Protein AF-A0A3M5EFL2-F1 (afdb_monomer_lite)

InterPro domains:
  IPR008557 Alkaline phosphatase PhoX [PF05787] (97-184)
  IPR032710 NTF2-like domain superfamily [SSF54427] (6-102)
  IPR037401 SnoaL-like domain [PF13474] (8-91)

Foldseek 3Di:
DDPVQVVVVVLVVQLLVCLQVLVLVSNLVSDDQQDWDADDPPDGIDGGSVRVSVVSVVVSVVAPAGKAWDWAPWDWDDDPPDIDIDTDIDIAHADPVRHGDDLFADDPAWDAWDADPVGKIKTWHDDAPVCCVPDPNHATFIWIADPVVRDIGTDTGAAAPWTKYDWDADPQQQKIKIKTHDHQPVADPVGGNDQPPPDPPHHHDIDIDIDGDPVSHHDD

pLDDT: mean 90.73, std 8.79, range [60.22, 98.69]

Organism: Pseudomonas aeruginosa (NCBI:txid287)

Structure (mmCIF, N/CA/C/O backbone):
data_AF-A0A3M5EFL2-F1
#
_entry.id   AF-A0A3M5EFL2-F1
#
loop_
_atom_site.group_PDB
_atom_site.id
_atom_site.type_symbol
_atom_site.label_atom_id
_atom_site.label_alt_id
_atom_site.label_comp_id
_atom_site.label_asym_id
_atom_site.label_entity_id
_atom_site.label_seq_id
_atom_site.pdbx_PDB_ins_code
_atom_site.Cartn_x
_atom_site.Cartn_y
_atom_site.Cartn_z
_atom_site.occupancy
_atom_site.B_iso_or_equiv
_atom_site.auth_seq_id
_atom_site.auth_comp_id
_atom_site.auth_asym_id
_atom_site.auth_atom_id
_atom_site.pdbx_PDB_model_num
ATOM 1 N N . MET A 1 1 ? 11.369 -35.196 -6.025 1.00 60.22 1 MET A N 1
ATOM 2 C CA . MET A 1 1 ? 11.733 -34.121 -6.975 1.00 60.22 1 MET A CA 1
ATOM 3 C C . MET A 1 1 ? 12.820 -34.657 -7.888 1.00 60.22 1 MET A C 1
ATOM 5 O O . MET A 1 1 ? 13.667 -35.384 -7.378 1.00 60.22 1 MET A O 1
ATOM 9 N N . SER A 1 2 ? 12.771 -34.372 -9.196 1.00 79.56 2 SER A N 1
ATOM 10 C CA . SER A 1 2 ? 13.872 -34.737 -10.103 1.00 79.56 2 SER A CA 1
ATOM 11 C C . SER A 1 2 ? 15.132 -33.937 -9.753 1.00 79.56 2 SER A C 1
ATOM 13 O O . SER A 1 2 ? 15.051 -32.903 -9.081 1.00 79.56 2 SER A O 1
ATOM 15 N N . SER A 1 3 ? 16.300 -34.411 -10.187 1.00 84.81 3 SER A N 1
ATOM 16 C CA . SER A 1 3 ? 17.564 -33.691 -10.008 1.00 84.81 3 SER A CA 1
ATOM 17 C C . SER A 1 3 ? 17.541 -32.307 -10.664 1.00 84.81 3 SER A C 1
ATOM 19 O O . SER A 1 3 ? 18.115 -31.378 -10.099 1.00 84.81 3 SER A O 1
ATOM 21 N N . GLU A 1 4 ? 16.836 -32.137 -11.792 1.00 88.25 4 GLU A N 1
ATOM 22 C CA . GLU A 1 4 ? 16.706 -30.827 -12.446 1.00 88.25 4 GLU A CA 1
ATOM 23 C C . GLU A 1 4 ? 15.898 -29.851 -11.589 1.00 88.25 4 GLU A C 1
ATOM 25 O O . GLU A 1 4 ? 16.338 -28.727 -11.364 1.00 88.25 4 GLU A O 1
ATOM 30 N N . VAL A 1 5 ? 14.760 -30.287 -11.033 1.00 92.19 5 VAL A N 1
ATOM 31 C CA . VAL A 1 5 ? 13.926 -29.440 -10.159 1.00 92.19 5 VAL A CA 1
ATOM 32 C C . VAL A 1 5 ? 14.713 -28.962 -8.937 1.00 92.19 5 VAL A C 1
ATOM 34 O O . VAL A 1 5 ? 14.588 -27.804 -8.538 1.00 92.19 5 VAL A O 1
ATOM 37 N N . SER A 1 6 ? 15.545 -29.827 -8.353 1.00 93.19 6 SER A N 1
ATOM 38 C CA . SER A 1 6 ? 16.415 -29.453 -7.234 1.00 93.19 6 SER A CA 1
ATOM 39 C C . SER A 1 6 ? 17.487 -28.437 -7.645 1.00 93.19 6 SER A C 1
ATOM 41 O O . SER A 1 6 ? 17.716 -27.477 -6.912 1.00 93.19 6 SER A O 1
ATOM 43 N N . ALA A 1 7 ? 18.106 -28.602 -8.818 1.00 92.75 7 ALA A N 1
ATOM 44 C CA . ALA A 1 7 ? 19.108 -27.665 -9.329 1.00 92.75 7 ALA A CA 1
ATOM 45 C C . ALA A 1 7 ? 18.507 -26.282 -9.634 1.00 92.75 7 ALA A C 1
ATOM 47 O O . ALA A 1 7 ? 19.067 -25.265 -9.234 1.00 92.75 7 ALA A O 1
ATOM 48 N N . ILE A 1 8 ? 17.331 -26.235 -10.267 1.00 95.06 8 ILE A N 1
ATOM 49 C CA . ILE A 1 8 ? 16.615 -24.982 -10.555 1.00 95.06 8 ILE A CA 1
ATOM 50 C C . ILE A 1 8 ? 16.202 -24.287 -9.260 1.00 95.06 8 ILE A C 1
ATOM 52 O O . ILE A 1 8 ? 16.345 -23.073 -9.135 1.00 95.06 8 ILE A O 1
ATOM 56 N N . ARG A 1 9 ? 15.729 -25.050 -8.267 1.00 96.31 9 ARG A N 1
ATOM 57 C CA . ARG A 1 9 ? 15.411 -24.498 -6.948 1.00 96.31 9 ARG A CA 1
ATOM 58 C C . ARG A 1 9 ? 16.636 -23.843 -6.321 1.00 96.31 9 ARG A C 1
ATOM 60 O O . ARG A 1 9 ? 16.521 -22.725 -5.836 1.00 96.31 9 ARG A O 1
ATOM 67 N N . GLN A 1 10 ? 17.793 -24.502 -6.368 1.00 95.69 10 GLN A N 1
ATOM 68 C CA . GLN A 1 10 ? 19.031 -23.934 -5.838 1.00 95.69 10 GLN A CA 1
ATOM 69 C C . GLN A 1 10 ? 19.443 -22.658 -6.586 1.00 95.69 10 GLN A C 1
ATOM 71 O O . GLN A 1 10 ? 19.773 -21.669 -5.940 1.00 95.69 10 GLN A O 1
ATOM 76 N N . LEU A 1 11 ? 19.337 -22.634 -7.921 1.00 96.06 11 LEU A N 1
ATOM 77 C CA . LEU A 1 11 ? 19.602 -21.428 -8.717 1.00 96.06 11 LEU A CA 1
ATOM 78 C C . LEU A 1 11 ? 18.713 -20.251 -8.295 1.00 96.06 11 LEU A C 1
ATOM 80 O O . LEU A 1 11 ? 19.207 -19.139 -8.135 1.00 96.06 11 LEU A O 1
ATOM 84 N N . ILE A 1 12 ? 17.418 -20.491 -8.072 1.00 96.50 12 ILE A N 1
ATOM 85 C CA . ILE A 1 12 ? 16.475 -19.459 -7.616 1.00 96.50 12 ILE A CA 1
ATOM 86 C C . ILE A 1 12 ? 16.840 -18.962 -6.212 1.00 96.50 12 ILE A C 1
ATOM 88 O O . ILE A 1 12 ? 16.796 -17.759 -5.959 1.00 96.50 12 ILE A O 1
ATOM 92 N N . GLU A 1 13 ? 17.222 -19.858 -5.301 1.00 96.12 13 GLU A N 1
ATOM 93 C CA . GLU A 1 13 ? 17.639 -19.496 -3.942 1.00 96.12 13 GLU A CA 1
ATOM 94 C C . GLU A 1 13 ? 18.939 -18.676 -3.934 1.00 96.12 13 GLU A C 1
ATOM 96 O O . GLU A 1 13 ? 19.021 -17.657 -3.243 1.00 96.12 13 GLU A O 1
ATOM 101 N N . ASP A 1 14 ? 19.930 -19.059 -4.741 1.00 97.19 14 ASP A N 1
ATOM 102 C CA . ASP A 1 14 ? 21.204 -18.342 -4.836 1.00 97.19 14 ASP A CA 1
ATOM 103 C C . ASP A 1 14 ? 21.051 -16.989 -5.543 1.00 97.19 14 ASP A C 1
ATOM 105 O O . ASP A 1 14 ? 21.703 -16.008 -5.166 1.00 97.19 14 ASP A O 1
ATOM 109 N N . TRP A 1 15 ? 20.173 -16.915 -6.546 1.00 96.56 15 TRP A N 1
ATOM 110 C CA . TRP A 1 15 ? 19.780 -15.660 -7.180 1.00 96.56 15 TRP A CA 1
ATOM 111 C C . TRP A 1 15 ? 19.057 -14.746 -6.185 1.00 96.56 15 TRP A C 1
ATOM 113 O O . TRP A 1 15 ? 19.440 -13.587 -6.026 1.00 96.56 15 TRP A O 1
ATOM 123 N N . ARG A 1 16 ? 18.092 -15.271 -5.416 1.00 95.06 16 ARG A N 1
ATOM 124 C CA . ARG A 1 16 ? 17.390 -14.521 -4.360 1.00 95.06 16 ARG A CA 1
ATOM 125 C C . ARG A 1 16 ? 18.360 -13.980 -3.312 1.00 95.06 16 ARG A C 1
ATOM 127 O O . ARG A 1 16 ? 18.197 -12.854 -2.846 1.00 95.06 16 ARG A O 1
ATOM 134 N N . ALA A 1 17 ? 19.366 -14.765 -2.928 1.00 94.44 17 ALA A N 1
ATOM 135 C CA . ALA A 1 17 ? 20.399 -14.320 -2.000 1.00 94.44 17 ALA A CA 1
ATOM 136 C C . ALA A 1 17 ? 21.211 -13.141 -2.565 1.00 94.44 17 ALA A C 1
ATOM 138 O O . ALA A 1 17 ? 21.486 -12.194 -1.830 1.00 94.44 17 ALA A O 1
ATOM 139 N N . ALA A 1 18 ? 21.540 -13.161 -3.862 1.00 94.88 18 ALA A N 1
ATOM 140 C CA . ALA A 1 18 ? 22.202 -12.042 -4.534 1.00 94.88 18 ALA A CA 1
ATOM 141 C C . ALA A 1 18 ? 21.322 -10.780 -4.559 1.00 94.88 18 ALA A C 1
ATOM 143 O O . ALA A 1 18 ? 21.809 -9.691 -4.263 1.00 94.88 18 ALA A O 1
ATOM 144 N N . VAL A 1 19 ? 20.020 -10.939 -4.829 1.00 92.38 19 VAL A N 1
ATOM 145 C CA . VAL A 1 19 ? 19.037 -9.844 -4.803 1.00 92.38 19 VAL A CA 1
ATOM 146 C C . VAL A 1 19 ? 18.956 -9.199 -3.418 1.00 92.38 19 VAL A C 1
ATOM 148 O O . VAL A 1 19 ? 19.105 -7.987 -3.299 1.00 92.38 19 VAL A O 1
ATOM 151 N N . ARG A 1 20 ? 18.815 -9.994 -2.349 1.00 90.38 20 ARG A N 1
ATOM 152 C CA . ARG A 1 20 ? 18.767 -9.477 -0.965 1.00 90.38 20 ARG A CA 1
ATOM 153 C C . ARG A 1 20 ? 20.049 -8.764 -0.530 1.00 90.38 20 ARG A C 1
ATOM 155 O O . ARG A 1 20 ? 19.998 -7.898 0.338 1.00 90.38 20 ARG A O 1
ATOM 162 N N . ALA A 1 21 ? 21.186 -9.142 -1.111 1.00 91.19 21 ALA A N 1
ATOM 163 C CA . ALA A 1 21 ? 22.480 -8.511 -0.871 1.00 91.19 21 ALA A CA 1
ATOM 164 C C . ALA A 1 21 ? 22.736 -7.280 -1.760 1.00 91.19 21 ALA A C 1
ATOM 166 O O . ALA A 1 21 ? 23.785 -6.653 -1.622 1.00 91.19 21 ALA A O 1
ATOM 167 N N . SER A 1 22 ? 21.819 -6.948 -2.677 1.00 90.62 22 SER A N 1
ATOM 168 C CA . SER A 1 22 ? 22.008 -5.922 -3.711 1.00 90.62 22 SER A CA 1
ATOM 169 C C . SER A 1 22 ? 23.283 -6.133 -4.550 1.00 90.62 22 SER A C 1
ATOM 171 O O . SER A 1 22 ? 23.889 -5.179 -5.036 1.00 90.62 22 SER A O 1
ATOM 173 N N . ASP A 1 23 ? 23.706 -7.389 -4.735 1.00 93.88 23 ASP A N 1
ATOM 174 C CA . ASP A 1 23 ? 24.906 -7.757 -5.495 1.00 93.88 23 ASP A CA 1
ATOM 175 C C . ASP A 1 23 ? 24.569 -7.851 -6.987 1.00 93.88 23 ASP A C 1
ATOM 177 O O . ASP A 1 23 ? 24.340 -8.932 -7.534 1.00 93.88 23 ASP A O 1
ATOM 181 N N . VAL A 1 24 ? 24.496 -6.693 -7.650 1.00 95.25 24 VAL A N 1
ATOM 182 C CA . VAL A 1 24 ? 24.108 -6.612 -9.065 1.00 95.25 24 VAL A CA 1
ATOM 183 C C . VAL A 1 24 ? 24.969 -7.496 -9.980 1.00 95.25 24 VAL A C 1
ATOM 185 O O . VAL A 1 24 ? 24.375 -8.223 -10.780 1.00 95.25 24 VAL A O 1
ATOM 188 N N . PRO A 1 25 ? 26.317 -7.516 -9.881 1.00 96.62 25 PRO A N 1
ATOM 189 C CA . PRO A 1 25 ? 27.141 -8.433 -10.671 1.00 96.62 25 PRO A CA 1
ATOM 190 C C . PRO A 1 25 ? 26.725 -9.901 -10.529 1.00 96.62 25 PRO A C 1
ATOM 192 O O . PRO A 1 25 ? 26.633 -10.619 -11.527 1.00 96.62 25 PRO A O 1
ATOM 195 N N . ARG A 1 26 ? 26.419 -10.351 -9.306 1.00 97.25 26 ARG A N 1
ATOM 196 C CA . ARG A 1 26 ? 25.968 -11.724 -9.070 1.00 97.25 26 ARG A CA 1
ATOM 197 C C . ARG A 1 26 ? 24.545 -11.961 -9.568 1.00 97.25 26 ARG A C 1
ATOM 199 O O . ARG A 1 26 ? 24.318 -12.995 -10.191 1.00 97.25 26 ARG A O 1
ATOM 206 N N . ILE A 1 27 ? 23.616 -11.021 -9.370 1.00 96.19 27 ILE A N 1
ATOM 207 C CA . ILE A 1 27 ? 22.236 -11.102 -9.888 1.00 96.19 27 ILE A CA 1
ATOM 208 C C . ILE A 1 27 ? 22.258 -11.366 -11.394 1.00 96.19 27 ILE A C 1
ATOM 210 O O . ILE A 1 27 ? 21.597 -12.288 -11.872 1.00 96.19 27 ILE A O 1
ATOM 214 N N . VAL A 1 28 ? 23.051 -10.592 -12.143 1.00 96.75 28 VAL A N 1
ATOM 215 C CA . VAL A 1 28 ? 23.051 -10.690 -13.606 1.00 96.75 28 VAL A CA 1
ATOM 216 C C . VAL A 1 28 ? 23.832 -11.873 -14.161 1.00 96.75 28 VAL A C 1
ATOM 218 O O . VAL A 1 28 ? 23.607 -12.251 -15.308 1.00 96.75 28 VAL A O 1
ATOM 221 N N . SER A 1 29 ? 24.693 -12.506 -13.359 1.00 97.19 29 SER A N 1
ATOM 222 C CA . SER A 1 29 ? 25.407 -13.724 -13.768 1.00 97.19 29 SER A CA 1
ATOM 223 C C . SER A 1 29 ? 24.492 -14.934 -14.003 1.00 97.19 29 SER A C 1
ATOM 225 O O . SER A 1 29 ? 24.891 -15.863 -14.699 1.00 97.19 29 SER A O 1
ATOM 227 N N . TYR A 1 30 ? 23.262 -14.910 -13.475 1.00 96.44 30 TYR A N 1
ATOM 228 C CA . TYR A 1 30 ? 22.261 -15.958 -13.704 1.00 96.44 30 TYR A CA 1
ATOM 229 C C . TYR A 1 30 ? 21.451 -15.755 -14.992 1.00 96.44 30 TYR A C 1
ATOM 231 O O . TYR A 1 30 ? 20.658 -16.623 -15.354 1.00 96.44 30 TYR A O 1
ATOM 239 N N . TYR A 1 31 ? 21.626 -14.627 -15.688 1.00 96.69 31 TYR A N 1
ATOM 240 C CA . TYR A 1 31 ? 20.922 -14.334 -16.932 1.00 96.69 31 TYR A CA 1
ATOM 241 C C . TYR A 1 31 ? 21.797 -14.605 -18.159 1.00 96.69 31 TYR A C 1
ATOM 243 O O . TYR A 1 31 ? 22.993 -14.299 -18.179 1.00 96.69 31 TYR A O 1
ATOM 251 N N . ALA A 1 32 ? 21.170 -15.134 -19.211 1.00 97.06 32 ALA A N 1
ATOM 252 C CA . ALA A 1 32 ? 21.780 -15.261 -20.530 1.00 97.06 32 ALA A CA 1
ATOM 253 C C . ALA A 1 32 ? 22.112 -13.880 -21.126 1.00 97.06 32 ALA A C 1
ATOM 255 O O . ALA A 1 32 ? 21.465 -12.878 -20.806 1.00 97.06 32 ALA A O 1
ATOM 256 N N . GLU A 1 33 ? 23.115 -13.817 -22.006 1.00 97.50 33 GLU A N 1
ATOM 257 C CA . GLU A 1 33 ? 23.569 -12.549 -22.600 1.00 97.50 33 GLU A CA 1
ATOM 258 C C . GLU A 1 33 ? 22.474 -11.857 -23.422 1.00 97.50 33 GLU A C 1
ATOM 260 O O . GLU A 1 33 ? 22.389 -10.629 -23.435 1.00 97.50 33 GLU A O 1
ATOM 265 N N . ASP A 1 34 ? 21.600 -12.645 -24.043 1.00 97.75 34 ASP A N 1
ATOM 266 C CA . ASP A 1 34 ? 20.505 -12.240 -24.922 1.00 97.75 34 ASP A CA 1
ATOM 267 C C . ASP A 1 34 ? 19.130 -12.204 -24.229 1.00 97.75 34 ASP A C 1
ATOM 269 O O . ASP A 1 34 ? 18.098 -12.180 -24.901 1.00 97.75 34 ASP A O 1
ATOM 273 N N . ILE A 1 35 ? 19.095 -12.156 -22.890 1.00 97.50 35 ILE A N 1
ATOM 274 C CA . ILE A 1 35 ? 17.853 -12.123 -22.105 1.00 97.50 35 ILE A CA 1
ATOM 275 C C . ILE A 1 35 ? 16.839 -11.084 -22.605 1.00 97.50 35 ILE A C 1
ATOM 277 O O . ILE A 1 35 ? 17.173 -9.933 -22.893 1.00 97.50 35 ILE A O 1
ATOM 281 N N . VAL A 1 36 ? 15.564 -11.474 -22.608 1.00 96.88 36 VAL A N 1
ATOM 282 C CA . VAL A 1 36 ? 14.427 -10.554 -22.687 1.00 96.88 36 VAL A CA 1
ATOM 283 C C . VAL A 1 36 ? 13.704 -10.570 -21.345 1.00 96.88 36 VAL A C 1
ATOM 285 O O . VAL A 1 36 ? 13.107 -11.579 -20.979 1.00 96.88 36 VAL A O 1
ATOM 288 N N . ALA A 1 37 ? 13.765 -9.458 -20.615 1.00 94.00 37 ALA A N 1
ATOM 289 C CA . ALA A 1 37 ? 13.118 -9.306 -19.315 1.00 94.00 37 ALA A CA 1
ATOM 290 C C . ALA A 1 37 ? 11.921 -8.356 -19.414 1.00 94.00 37 ALA A C 1
ATOM 292 O O . ALA A 1 37 ? 11.987 -7.340 -20.113 1.00 94.00 37 ALA A O 1
ATOM 293 N N . PHE A 1 38 ? 10.848 -8.685 -18.696 1.00 91.31 38 PHE A N 1
ATOM 294 C CA . PHE A 1 38 ? 9.699 -7.808 -18.487 1.00 91.31 38 PHE A CA 1
ATOM 295 C C . PHE A 1 38 ? 9.639 -7.428 -17.011 1.00 91.31 38 PHE A C 1
ATOM 297 O O . PHE A 1 38 ? 9.657 -8.316 -16.160 1.00 91.31 38 PHE A O 1
ATOM 304 N N . ASP A 1 39 ? 9.602 -6.130 -16.714 1.00 86.00 39 ASP A N 1
ATOM 305 C CA . ASP A 1 39 ? 9.736 -5.610 -15.350 1.00 86.00 39 ASP A CA 1
ATOM 306 C C . ASP A 1 39 ? 8.776 -4.431 -15.108 1.00 86.00 39 ASP A C 1
ATOM 308 O O . ASP A 1 39 ? 8.255 -3.826 -16.048 1.00 86.00 39 ASP A O 1
ATOM 312 N N . ALA A 1 40 ? 8.502 -4.136 -13.839 1.00 72.62 40 ALA A N 1
ATOM 313 C CA . ALA A 1 40 ? 7.513 -3.147 -13.411 1.00 72.62 40 ALA A CA 1
ATOM 314 C C . ALA A 1 40 ? 8.080 -1.722 -13.303 1.00 72.62 40 ALA A C 1
ATOM 316 O O . ALA A 1 40 ? 7.318 -0.760 -13.199 1.00 72.62 40 ALA A O 1
ATOM 317 N N . ILE A 1 41 ? 9.406 -1.575 -13.297 1.00 70.88 41 ILE A N 1
ATOM 318 C CA . ILE A 1 41 ? 10.085 -0.314 -12.998 1.00 70.88 41 ILE A CA 1
ATOM 319 C C . ILE A 1 41 ? 10.731 0.267 -14.268 1.00 70.88 41 ILE A C 1
ATOM 321 O O . ILE A 1 41 ? 11.343 -0.451 -15.054 1.00 70.88 41 ILE A O 1
ATOM 325 N N . LEU A 1 42 ? 10.601 1.587 -14.459 1.00 73.88 42 LEU A N 1
ATOM 326 C CA . LEU A 1 42 ? 11.087 2.393 -15.598 1.00 73.88 42 LEU A C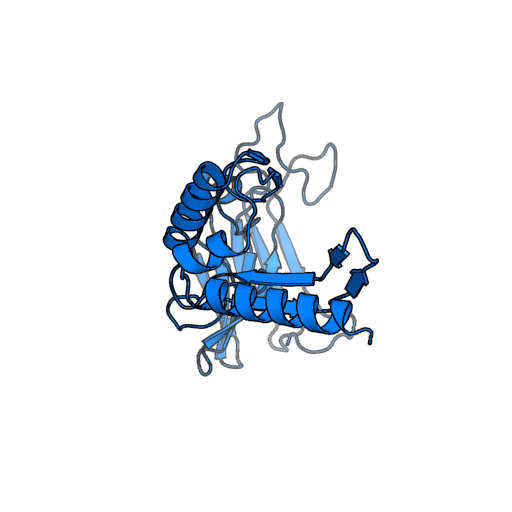A 1
ATOM 327 C C . LEU A 1 42 ? 10.439 2.097 -16.960 1.00 73.88 42 LEU A C 1
ATOM 329 O O . LEU A 1 42 ? 9.899 3.008 -17.584 1.00 73.88 42 LEU A O 1
ATOM 333 N N . GLN A 1 43 ? 10.510 0.860 -17.445 1.00 83.50 43 GLN A N 1
ATOM 334 C CA . GLN A 1 43 ? 9.946 0.453 -18.732 1.00 83.50 43 GLN A CA 1
ATOM 335 C C . GLN A 1 43 ? 9.551 -1.022 -18.721 1.00 83.50 43 GLN A C 1
ATOM 337 O O . GLN A 1 43 ? 10.102 -1.823 -17.977 1.00 83.50 43 GLN A O 1
ATOM 342 N N . LEU A 1 44 ? 8.623 -1.384 -19.606 1.00 85.94 44 LEU A N 1
ATOM 343 C CA . LEU A 1 44 ? 8.029 -2.719 -19.621 1.00 85.94 44 LEU A CA 1
ATOM 344 C C . LEU A 1 44 ? 8.984 -3.822 -20.103 1.00 85.94 44 LEU A C 1
ATOM 346 O O . LEU A 1 44 ? 8.801 -4.971 -19.721 1.00 85.94 44 LEU A O 1
ATOM 350 N N . GLN A 1 45 ? 9.957 -3.517 -20.969 1.00 94.88 45 GLN A N 1
ATOM 351 C CA . GLN A 1 45 ? 10.796 -4.531 -21.617 1.00 94.88 45 GLN A CA 1
ATOM 352 C C . GLN A 1 45 ? 12.271 -4.116 -21.688 1.00 94.88 45 GLN A C 1
ATOM 354 O O . GLN A 1 45 ? 12.593 -3.008 -22.112 1.00 94.88 45 GLN A O 1
ATOM 359 N N . PHE A 1 46 ? 13.163 -5.061 -21.382 1.00 95.12 46 PHE A N 1
ATOM 360 C CA . PHE A 1 46 ? 14.617 -4.943 -21.514 1.00 95.12 46 PHE A CA 1
ATOM 361 C C . PHE A 1 46 ? 15.156 -6.074 -22.394 1.00 95.12 46 PHE A C 1
ATOM 363 O O . PHE A 1 46 ? 14.688 -7.209 -22.300 1.00 95.12 46 PHE A O 1
ATOM 370 N N . LYS A 1 47 ? 16.133 -5.769 -23.256 1.00 97.06 47 LYS A N 1
ATOM 371 C CA . LYS A 1 47 ? 16.760 -6.738 -24.168 1.00 97.06 47 LYS A CA 1
ATOM 372 C C . LYS A 1 47 ? 18.276 -6.710 -24.000 1.00 97.06 47 LYS A C 1
ATOM 374 O O . LYS A 1 47 ? 18.887 -5.655 -24.160 1.00 97.06 47 LYS A O 1
ATOM 379 N N . GLY A 1 48 ? 18.853 -7.870 -23.718 1.00 97.69 48 GLY A N 1
ATOM 380 C CA . GLY A 1 48 ? 20.269 -8.065 -23.441 1.00 97.69 48 GLY A CA 1
ATOM 381 C C . GLY A 1 48 ? 20.638 -7.827 -21.975 1.00 97.69 48 GLY A C 1
ATOM 382 O O . GLY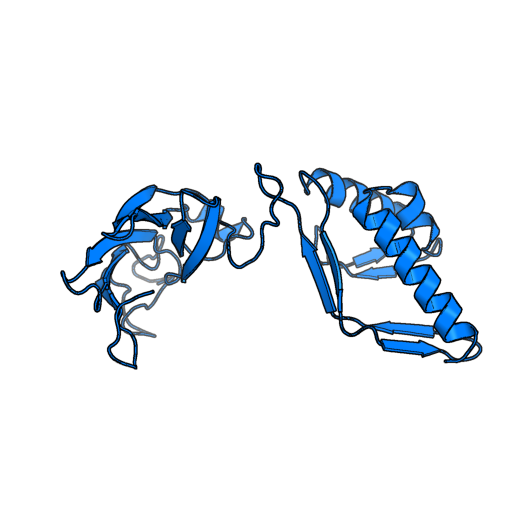 A 1 48 ? 20.070 -6.966 -21.292 1.00 97.69 48 GLY A O 1
ATOM 383 N N . ARG A 1 49 ? 21.634 -8.583 -21.497 1.00 97.25 49 ARG A N 1
ATOM 384 C CA . ARG A 1 49 ? 22.090 -8.556 -20.098 1.00 97.25 49 ARG A CA 1
ATOM 385 C C . ARG A 1 49 ? 22.556 -7.168 -19.662 1.00 97.25 49 ARG A C 1
ATOM 387 O O . ARG A 1 49 ? 22.217 -6.746 -18.563 1.00 97.25 49 ARG A O 1
ATOM 394 N N . ASP A 1 50 ? 23.243 -6.424 -20.527 1.00 96.88 50 ASP A N 1
ATOM 395 C CA . ASP A 1 50 ? 23.740 -5.075 -20.216 1.00 96.88 50 ASP A CA 1
ATOM 396 C C . ASP A 1 50 ? 22.608 -4.080 -19.927 1.00 96.88 50 ASP A C 1
ATOM 398 O O . ASP A 1 50 ? 22.714 -3.247 -19.023 1.00 96.88 50 ASP A O 1
ATOM 402 N N . ALA A 1 51 ? 21.512 -4.156 -20.690 1.00 95.62 51 ALA A N 1
ATOM 403 C CA . ALA A 1 51 ? 20.350 -3.301 -20.475 1.00 95.62 51 ALA A CA 1
ATOM 404 C C . ALA A 1 51 ? 19.671 -3.638 -19.144 1.00 95.62 51 ALA A C 1
ATOM 406 O O . ALA A 1 51 ? 19.321 -2.734 -18.383 1.00 95.62 51 ALA A O 1
ATOM 407 N N . TYR A 1 52 ? 19.537 -4.931 -18.838 1.00 96.00 52 TYR A N 1
ATOM 408 C CA . TYR A 1 52 ? 18.918 -5.368 -17.593 1.00 96.00 52 TYR A CA 1
ATOM 409 C C . TYR A 1 52 ? 19.822 -5.144 -16.369 1.00 96.00 52 TYR A C 1
ATOM 411 O O . TYR A 1 52 ? 19.332 -4.843 -15.286 1.00 96.00 52 TYR A O 1
ATOM 419 N N . GLN A 1 53 ? 21.146 -5.173 -16.532 1.00 95.94 53 GLN A N 1
ATOM 420 C CA . GLN A 1 53 ? 22.090 -4.813 -15.475 1.00 95.94 53 GLN A CA 1
ATOM 421 C C . GLN A 1 53 ? 21.951 -3.347 -15.061 1.00 95.94 53 GLN A C 1
ATOM 423 O O . GLN A 1 53 ? 21.884 -3.056 -13.869 1.00 95.94 53 GLN A O 1
ATOM 428 N N . LYS A 1 54 ? 21.875 -2.424 -16.028 1.00 94.94 54 LYS A N 1
ATOM 429 C CA . LYS A 1 54 ? 21.655 -0.994 -15.744 1.00 94.94 54 LYS A CA 1
ATOM 430 C C . LYS A 1 54 ? 20.335 -0.761 -15.011 1.00 94.94 54 LYS A C 1
ATOM 432 O O . LYS A 1 54 ? 20.270 0.068 -14.109 1.00 94.94 54 LYS A O 1
ATOM 437 N N . HIS A 1 55 ? 19.301 -1.519 -15.373 1.00 93.38 55 HIS A N 1
ATOM 438 C CA . HIS A 1 55 ? 18.022 -1.515 -14.667 1.00 93.38 55 HIS A CA 1
ATOM 439 C C . HIS A 1 55 ? 18.155 -1.980 -13.214 1.00 93.38 55 HIS A C 1
ATOM 441 O O . HIS A 1 55 ? 17.724 -1.266 -12.313 1.00 93.38 55 HIS A O 1
ATOM 447 N N . TRP A 1 56 ? 18.824 -3.111 -12.965 1.00 92.69 56 TRP A N 1
ATOM 448 C CA . TRP A 1 56 ? 19.091 -3.587 -11.603 1.00 92.69 56 TRP A CA 1
ATOM 449 C C . TRP A 1 56 ? 19.850 -2.560 -10.759 1.00 92.69 56 TRP A C 1
ATOM 451 O O . TRP A 1 56 ? 19.475 -2.342 -9.610 1.00 92.69 56 TRP A O 1
ATOM 461 N N . GLN A 1 57 ? 20.856 -1.887 -11.330 1.00 91.75 57 GLN A N 1
ATOM 462 C CA . GLN A 1 57 ? 21.589 -0.809 -10.651 1.00 91.75 57 GLN A CA 1
ATOM 463 C C . GLN A 1 57 ? 20.643 0.316 -10.215 1.00 91.75 57 GLN A C 1
ATOM 465 O O . GLN A 1 57 ? 20.584 0.640 -9.027 1.00 91.75 57 GLN A O 1
ATOM 470 N N . ALA A 1 58 ? 19.830 0.834 -11.140 1.00 88.88 58 ALA A N 1
ATOM 471 C CA . ALA A 1 58 ? 18.849 1.872 -10.831 1.00 88.88 58 ALA A CA 1
ATOM 472 C C . ALA A 1 58 ? 17.845 1.414 -9.755 1.00 88.88 58 ALA A C 1
ATOM 474 O O . ALA A 1 58 ? 17.568 2.153 -8.811 1.00 88.88 58 ALA A O 1
ATOM 475 N N . CYS A 1 59 ? 17.331 0.182 -9.848 1.00 84.81 59 CYS A N 1
ATOM 476 C CA . CYS A 1 59 ? 16.425 -0.392 -8.848 1.00 84.81 59 CYS A CA 1
ATOM 477 C C . CYS A 1 59 ? 17.055 -0.451 -7.452 1.00 84.81 59 CYS A C 1
ATOM 479 O O . CYS A 1 59 ? 16.424 -0.038 -6.479 1.00 84.81 59 CYS A O 1
ATOM 481 N N . THR A 1 60 ? 18.305 -0.908 -7.344 1.00 83.38 60 THR A N 1
ATOM 482 C CA . THR A 1 60 ? 19.006 -0.972 -6.052 1.00 83.38 60 THR A CA 1
ATOM 483 C C . THR A 1 60 ? 19.279 0.405 -5.448 1.00 83.38 60 THR A C 1
ATOM 485 O O . THR A 1 60 ? 19.255 0.534 -4.230 1.00 83.38 60 THR A O 1
ATOM 488 N N . GLU A 1 61 ? 19.479 1.444 -6.262 1.00 83.31 61 GLU A N 1
ATOM 489 C CA . GLU A 1 61 ? 19.654 2.822 -5.780 1.00 83.31 61 GLU A CA 1
ATOM 490 C C . GLU A 1 61 ? 18.340 3.441 -5.271 1.00 83.31 61 GLU A C 1
ATOM 492 O O . GLU A 1 61 ? 18.348 4.256 -4.345 1.00 83.31 61 GLU A O 1
ATOM 497 N N . MET A 1 62 ? 17.201 3.040 -5.848 1.00 74.94 62 MET A N 1
ATOM 498 C CA . MET A 1 62 ? 15.870 3.479 -5.411 1.00 74.94 62 MET A CA 1
ATOM 499 C C . MET A 1 62 ? 15.443 2.837 -4.083 1.00 74.94 62 MET A C 1
ATOM 501 O O . MET A 1 62 ? 14.722 3.457 -3.296 1.00 74.94 62 MET A O 1
ATOM 505 N N . CYS A 1 63 ? 15.890 1.612 -3.803 1.00 68.62 63 CYS A N 1
ATOM 506 C CA . CYS A 1 63 ? 15.594 0.911 -2.558 1.00 68.62 63 CYS A CA 1
ATOM 507 C C . CYS A 1 63 ? 16.604 1.283 -1.461 1.00 68.62 63 CYS A C 1
ATOM 509 O O . CYS A 1 63 ? 17.757 0.864 -1.486 1.00 68.62 63 CYS A O 1
ATOM 511 N N . LYS A 1 64 ? 16.165 2.034 -0.444 1.00 65.88 64 LYS A N 1
ATOM 512 C CA . LYS A 1 64 ? 16.978 2.291 0.755 1.00 65.88 64 LYS A CA 1
ATOM 513 C C . LYS A 1 64 ? 16.801 1.165 1.781 1.00 65.88 64 LYS A C 1
ATOM 515 O O . LYS A 1 64 ? 15.678 0.747 2.056 1.00 65.88 64 LYS A O 1
ATOM 520 N N . GLY A 1 65 ? 17.909 0.728 2.383 1.00 68.94 65 GLY A N 1
ATOM 521 C CA . GLY A 1 65 ? 17.932 -0.307 3.424 1.00 68.94 65 GLY A CA 1
ATOM 522 C C . GLY A 1 65 ? 17.924 -1.748 2.888 1.00 68.94 65 GLY A C 1
ATOM 523 O O . GLY A 1 65 ? 18.052 -1.951 1.680 1.00 68.94 65 GLY A O 1
ATOM 524 N N . PRO A 1 66 ? 17.841 -2.761 3.773 1.00 72.31 66 PRO A N 1
ATOM 525 C CA . PRO A 1 66 ? 17.838 -4.166 3.375 1.00 72.31 66 PRO A CA 1
ATOM 526 C C . PRO A 1 66 ? 16.692 -4.489 2.409 1.00 72.31 66 PRO A C 1
ATOM 528 O O . PRO A 1 66 ? 15.532 -4.180 2.681 1.00 72.31 66 PRO A O 1
ATOM 531 N N . MET A 1 67 ? 17.005 -5.137 1.286 1.00 78.44 67 MET A N 1
ATOM 532 C CA . MET A 1 67 ? 15.991 -5.526 0.310 1.00 78.44 67 MET A CA 1
ATOM 533 C C . MET A 1 67 ? 15.219 -6.755 0.804 1.00 78.44 67 MET A C 1
ATOM 535 O O . MET A 1 67 ? 15.803 -7.797 1.111 1.00 78.44 67 MET A O 1
ATOM 539 N N . THR A 1 68 ? 13.893 -6.646 0.844 1.00 83.44 68 THR A N 1
ATOM 540 C CA . THR A 1 68 ? 13.003 -7.796 1.026 1.00 83.44 68 THR A CA 1
ATOM 541 C C . THR A 1 68 ? 12.768 -8.440 -0.334 1.00 83.44 68 THR A C 1
ATOM 543 O O . THR A 1 68 ? 12.506 -7.744 -1.314 1.00 83.44 68 THR A O 1
ATOM 546 N N . PHE A 1 69 ? 12.882 -9.765 -0.396 1.00 87.44 69 PHE A N 1
ATOM 547 C CA . PHE A 1 69 ? 12.574 -10.560 -1.584 1.00 87.44 69 PHE A CA 1
ATOM 548 C C . PHE A 1 69 ? 12.213 -11.975 -1.127 1.00 87.44 69 PHE A C 1
ATOM 550 O O . PHE A 1 69 ? 13.068 -12.865 -1.070 1.00 87.44 69 PHE A O 1
ATOM 557 N N . ASP A 1 70 ? 10.982 -12.155 -0.662 1.00 89.75 70 ASP A N 1
ATOM 558 C CA . ASP A 1 70 ? 10.454 -13.410 -0.129 1.00 89.75 70 ASP A CA 1
ATOM 559 C C . ASP A 1 70 ? 9.646 -14.138 -1.203 1.00 89.75 70 ASP A C 1
ATOM 561 O O . ASP A 1 70 ? 8.709 -13.587 -1.780 1.00 89.75 70 ASP A O 1
ATOM 565 N N . ILE A 1 71 ? 10.024 -15.388 -1.466 1.00 93.31 71 ILE A N 1
ATOM 566 C CA . ILE A 1 71 ? 9.385 -16.241 -2.469 1.00 93.31 71 ILE A CA 1
ATOM 567 C C . ILE A 1 71 ? 8.383 -17.153 -1.762 1.00 93.31 71 ILE A C 1
ATOM 569 O O . ILE A 1 71 ? 8.756 -17.906 -0.862 1.00 93.31 71 ILE A O 1
ATOM 573 N N . ALA A 1 72 ? 7.129 -17.116 -2.204 1.00 93.44 72 ALA A N 1
ATOM 574 C CA . ALA A 1 72 ? 6.053 -17.992 -1.762 1.00 93.44 72 ALA A CA 1
ATOM 575 C C . ALA A 1 72 ? 5.479 -18.779 -2.949 1.00 93.44 72 ALA A C 1
ATOM 577 O O . ALA A 1 72 ? 5.553 -18.350 -4.097 1.00 93.44 72 ALA A O 1
ATOM 578 N N . GLU A 1 73 ? 4.913 -19.954 -2.667 1.00 96.12 73 GLU A N 1
ATOM 579 C CA . GLU A 1 73 ? 4.227 -20.789 -3.668 1.00 96.12 73 GLU A CA 1
ATOM 580 C C . GLU A 1 73 ? 5.087 -21.174 -4.889 1.00 96.12 73 GLU A C 1
ATOM 582 O O . GLU A 1 73 ? 4.574 -21.337 -5.992 1.00 96.12 73 GLU A O 1
ATOM 587 N N . LEU A 1 74 ? 6.400 -21.366 -4.700 1.00 96.56 74 LEU A N 1
ATOM 588 C CA . LEU A 1 74 ? 7.314 -21.717 -5.791 1.00 96.56 74 LEU A CA 1
ATOM 589 C C . LEU A 1 74 ? 6.955 -23.046 -6.465 1.00 96.56 74 LEU A C 1
ATOM 591 O O . LEU A 1 74 ? 7.183 -24.124 -5.902 1.00 96.56 74 LEU A O 1
ATOM 595 N N . GLN A 1 75 ? 6.504 -22.947 -7.713 1.00 97.31 75 GLN A N 1
ATOM 596 C CA . GLN A 1 75 ? 6.286 -24.058 -8.631 1.00 97.31 75 GLN A CA 1
ATOM 597 C C . GLN A 1 75 ? 7.392 -24.083 -9.684 1.00 97.31 75 GLN A C 1
ATOM 599 O O . GLN A 1 75 ? 7.701 -23.063 -10.296 1.00 97.31 75 GLN A O 1
ATOM 604 N N . ILE A 1 76 ? 7.973 -25.260 -9.910 1.00 97.00 76 ILE A N 1
ATOM 605 C CA . ILE A 1 76 ? 9.028 -25.478 -10.904 1.00 97.00 76 ILE A CA 1
ATOM 606 C C . ILE A 1 76 ? 8.560 -26.576 -11.850 1.00 97.00 76 ILE A C 1
ATOM 608 O O . ILE A 1 76 ? 8.214 -27.672 -11.407 1.00 97.00 76 ILE A O 1
ATOM 612 N N . HIS A 1 77 ? 8.595 -26.275 -13.142 1.00 94.44 77 HIS A N 1
ATOM 613 C CA . HIS A 1 77 ? 8.296 -27.191 -14.235 1.00 94.44 77 HIS A CA 1
ATOM 614 C C . HIS A 1 77 ? 9.579 -27.369 -15.032 1.00 94.44 77 HIS A C 1
ATOM 616 O O . HIS A 1 77 ? 10.166 -26.381 -15.467 1.00 94.44 77 HIS A O 1
ATOM 622 N N . ALA A 1 78 ? 10.036 -28.605 -15.187 1.00 93.25 78 ALA A N 1
ATOM 623 C CA . ALA A 1 78 ? 11.283 -28.902 -15.875 1.00 93.25 78 ALA A CA 1
ATOM 624 C C . ALA A 1 78 ? 11.121 -30.137 -16.757 1.00 93.25 78 ALA A C 1
ATOM 626 O O . ALA A 1 78 ? 10.540 -31.137 -16.328 1.00 93.25 78 ALA A O 1
ATOM 627 N N . ASP A 1 79 ? 11.667 -30.054 -17.963 1.00 88.50 79 ASP A N 1
ATOM 628 C CA . ASP A 1 79 ? 11.984 -31.194 -18.809 1.00 88.50 79 ASP A CA 1
ATOM 629 C C . ASP A 1 79 ? 13.490 -31.195 -19.150 1.00 88.50 79 ASP A C 1
ATOM 631 O O . ASP A 1 79 ? 14.280 -30.468 -18.546 1.00 88.50 79 ASP A O 1
ATOM 635 N N . GLN A 1 80 ? 13.906 -32.044 -20.093 1.00 86.25 80 GLN A N 1
ATOM 636 C CA . GLN A 1 80 ? 15.316 -32.198 -20.471 1.00 86.25 80 GLN A CA 1
ATOM 637 C C . GLN A 1 80 ? 15.909 -30.995 -21.231 1.00 86.25 80 GLN A C 1
ATOM 639 O O . GLN A 1 80 ? 17.128 -30.917 -21.373 1.00 86.25 80 GLN A O 1
ATOM 644 N N . GLN A 1 81 ? 15.082 -30.096 -21.767 1.00 90.44 81 GLN A N 1
ATOM 645 C CA . GLN A 1 81 ? 15.484 -28.991 -22.645 1.00 90.44 81 GLN A CA 1
ATOM 646 C C . GLN A 1 81 ? 15.087 -27.614 -22.106 1.00 90.44 81 GLN A C 1
ATOM 648 O O . GLN A 1 81 ? 15.807 -26.643 -22.329 1.00 90.44 81 GLN A O 1
ATOM 653 N N . VAL A 1 82 ? 13.955 -27.511 -21.412 1.00 92.75 82 VAL A N 1
ATOM 654 C CA . VAL A 1 82 ? 13.418 -26.263 -20.883 1.00 92.75 82 VAL A CA 1
ATOM 655 C C . VAL A 1 82 ? 12.906 -26.451 -19.465 1.00 92.75 82 VAL A C 1
ATOM 657 O O . VAL A 1 82 ? 12.317 -27.466 -19.092 1.00 92.75 82 VAL A O 1
ATOM 660 N N . ALA A 1 83 ? 13.097 -25.412 -18.666 1.00 93.81 83 ALA A N 1
ATOM 661 C CA . ALA A 1 83 ? 12.437 -25.291 -17.389 1.00 93.81 83 ALA A CA 1
ATOM 662 C C . ALA A 1 83 ? 11.915 -23.875 -17.191 1.00 93.81 83 ALA A C 1
ATOM 664 O O . ALA A 1 83 ? 12.493 -22.907 -17.683 1.00 93.81 83 ALA A O 1
ATOM 665 N N . PHE A 1 84 ? 10.832 -23.760 -16.435 1.00 94.50 84 PHE A N 1
ATOM 666 C CA . PHE A 1 84 ? 10.320 -22.486 -15.966 1.00 94.50 84 PHE A CA 1
ATOM 667 C C . PHE A 1 84 ? 9.841 -22.613 -14.524 1.00 94.50 84 PHE A C 1
ATOM 669 O O . PHE A 1 84 ? 9.428 -23.680 -14.062 1.00 94.50 84 PHE A O 1
ATOM 676 N N . ALA A 1 85 ? 9.891 -21.498 -13.808 1.00 95.75 85 ALA A N 1
ATOM 677 C CA . ALA A 1 85 ? 9.377 -21.398 -12.459 1.00 95.75 85 ALA A CA 1
ATOM 678 C C . ALA A 1 85 ? 8.419 -20.217 -12.358 1.00 95.75 85 ALA A C 1
ATOM 680 O O . ALA A 1 85 ? 8.611 -19.193 -13.012 1.00 95.75 85 ALA A O 1
ATOM 681 N N . HIS A 1 86 ? 7.400 -20.367 -11.522 1.00 94.94 86 HIS A N 1
ATOM 682 C CA . HIS A 1 86 ? 6.501 -19.282 -11.153 1.00 94.94 86 HIS A CA 1
ATOM 683 C C . HIS A 1 86 ? 6.250 -19.314 -9.650 1.00 94.94 86 HIS A C 1
ATOM 685 O O . HIS A 1 86 ? 6.348 -20.364 -9.011 1.00 94.94 86 HIS A O 1
ATOM 691 N N . TYR A 1 87 ? 6.038 -18.134 -9.079 1.00 95.50 87 TYR A N 1
ATOM 692 C CA . TYR A 1 87 ? 5.921 -17.930 -7.644 1.00 95.50 87 TYR A CA 1
ATOM 693 C C . TYR A 1 87 ? 5.289 -16.571 -7.349 1.00 95.50 87 TYR A C 1
ATOM 695 O O . TYR A 1 87 ? 5.300 -15.670 -8.189 1.00 95.50 87 TYR A O 1
ATOM 703 N N . LEU A 1 88 ? 4.786 -16.414 -6.127 1.00 92.44 88 LEU A N 1
ATOM 704 C CA . LEU A 1 88 ? 4.461 -15.111 -5.563 1.00 92.44 88 LEU A CA 1
ATOM 705 C C . LEU A 1 88 ? 5.723 -14.525 -4.926 1.00 92.44 88 LEU A C 1
ATOM 707 O O . LEU A 1 88 ? 6.444 -15.218 -4.208 1.00 92.44 88 LEU A O 1
ATOM 711 N N . CYS A 1 89 ? 5.998 -13.251 -5.193 1.00 88.62 89 CYS A N 1
ATOM 712 C CA . CYS A 1 89 ? 7.151 -12.551 -4.643 1.00 88.62 89 CYS A CA 1
ATOM 713 C C . CYS A 1 89 ? 6.698 -11.350 -3.819 1.00 88.62 89 CYS A C 1
ATOM 715 O O . CYS A 1 89 ? 6.119 -10.409 -4.360 1.00 88.62 89 CYS A O 1
ATOM 717 N N . HIS A 1 90 ? 7.003 -11.362 -2.524 1.00 83.69 90 HIS A N 1
ATOM 718 C CA . HIS A 1 90 ? 6.923 -10.168 -1.696 1.00 83.69 90 HIS A CA 1
ATOM 719 C C . HIS A 1 90 ? 8.288 -9.480 -1.715 1.00 83.69 90 HIS A C 1
ATOM 721 O O . HIS A 1 90 ? 9.248 -9.956 -1.106 1.00 83.69 90 HIS A O 1
ATOM 727 N N . CYS A 1 91 ? 8.385 -8.379 -2.456 1.00 81.44 91 CYS A N 1
ATOM 728 C CA . CYS A 1 91 ? 9.604 -7.590 -2.573 1.00 81.44 91 CYS A CA 1
ATOM 729 C C . CYS A 1 91 ? 9.371 -6.129 -2.185 1.00 81.44 91 CYS A C 1
ATOM 731 O O . CYS A 1 91 ? 8.311 -5.571 -2.461 1.00 81.44 91 CYS A O 1
ATOM 733 N N . GLY A 1 92 ? 10.367 -5.501 -1.562 1.00 77.00 92 GLY A N 1
ATOM 734 C CA . GLY A 1 92 ? 10.263 -4.116 -1.110 1.00 77.00 92 GLY A CA 1
ATOM 735 C C . GLY A 1 92 ? 11.504 -3.630 -0.367 1.00 77.00 92 GLY A C 1
ATOM 736 O O . GLY A 1 92 ? 12.415 -4.405 -0.072 1.00 77.00 92 GLY A O 1
ATOM 737 N N . GLY A 1 93 ? 11.534 -2.331 -0.075 1.00 73.12 93 GLY A N 1
ATOM 738 C CA . GLY A 1 93 ? 12.543 -1.716 0.789 1.00 73.12 93 GLY A CA 1
ATOM 739 C C . GLY A 1 93 ? 12.076 -1.621 2.240 1.00 73.12 93 GLY A C 1
ATOM 740 O O . GLY A 1 93 ? 10.909 -1.860 2.557 1.00 73.12 93 GLY A O 1
ATOM 741 N N . THR A 1 94 ? 12.982 -1.230 3.128 1.00 68.81 94 THR A N 1
ATOM 742 C CA . THR A 1 94 ? 12.655 -0.935 4.527 1.00 68.81 94 THR A CA 1
ATOM 743 C C . THR A 1 94 ? 12.546 0.565 4.766 1.00 68.81 94 THR A C 1
ATOM 745 O O . THR A 1 94 ? 13.258 1.358 4.151 1.00 68.81 94 THR A O 1
ATOM 748 N N . GLY A 1 95 ? 11.695 0.957 5.707 1.00 63.75 95 GLY A N 1
ATOM 749 C CA . GLY A 1 95 ? 11.638 2.309 6.236 1.00 63.75 95 GLY A CA 1
ATOM 750 C C . GLY A 1 95 ? 12.879 2.659 7.067 1.00 63.75 95 GLY A C 1
ATOM 751 O O . GLY A 1 95 ? 13.759 1.819 7.276 1.00 63.75 95 GLY A O 1
ATOM 752 N N . PRO A 1 96 ? 12.968 3.905 7.567 1.00 61.62 96 PRO A N 1
ATOM 753 C CA . PRO A 1 96 ? 14.101 4.380 8.368 1.00 61.62 96 PRO A CA 1
ATOM 754 C C . PRO A 1 96 ? 14.379 3.574 9.649 1.00 61.62 96 PRO A C 1
ATOM 756 O O . PRO A 1 96 ? 15.484 3.638 10.177 1.00 61.62 96 PRO A O 1
ATOM 759 N N . ASP A 1 97 ? 13.396 2.823 10.147 1.00 66.25 97 ASP A N 1
ATOM 760 C CA . ASP A 1 97 ? 13.493 1.939 11.314 1.00 66.25 97 ASP A CA 1
ATOM 761 C C . ASP A 1 97 ? 13.882 0.489 10.955 1.00 66.25 97 ASP A C 1
ATOM 763 O O . ASP A 1 97 ? 13.913 -0.381 11.825 1.00 66.25 97 ASP A O 1
ATOM 767 N N . GLY A 1 98 ? 14.179 0.215 9.679 1.00 67.62 98 GLY A N 1
ATOM 768 C CA . GLY A 1 98 ? 14.555 -1.109 9.187 1.00 67.62 98 GLY A CA 1
ATOM 769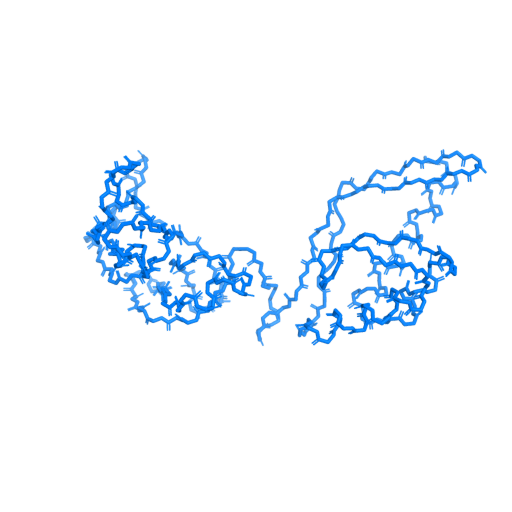 C C . GLY A 1 98 ? 13.383 -2.080 9.011 1.00 67.62 98 GLY A C 1
ATOM 770 O O . GLY A 1 98 ? 13.621 -3.245 8.697 1.00 67.62 98 GLY A O 1
ATOM 771 N N . LYS A 1 99 ? 12.127 -1.640 9.178 1.00 71.44 99 LYS A N 1
ATOM 772 C CA . LYS A 1 99 ? 10.940 -2.473 8.921 1.00 71.44 99 LYS A CA 1
ATOM 773 C C . LYS A 1 99 ? 10.476 -2.328 7.466 1.00 71.44 99 LYS A C 1
ATOM 775 O O . LYS A 1 99 ? 10.574 -1.229 6.928 1.00 71.44 99 LYS A O 1
ATOM 780 N N . PRO A 1 100 ? 9.968 -3.383 6.800 1.00 67.31 100 PRO A N 1
ATOM 781 C CA . PRO A 1 100 ? 9.487 -3.279 5.421 1.00 67.31 100 PRO A CA 1
ATOM 782 C C . PRO A 1 100 ? 8.424 -2.187 5.262 1.00 67.31 100 PRO A C 1
ATOM 784 O O . PRO A 1 100 ? 7.460 -2.157 6.030 1.00 67.31 100 PRO A O 1
ATOM 787 N N . LEU A 1 101 ? 8.588 -1.316 4.262 1.00 69.06 101 LEU A N 1
ATOM 788 C CA . LEU A 1 101 ? 7.497 -0.468 3.792 1.00 69.06 101 LEU A CA 1
ATOM 789 C C . LEU A 1 101 ? 6.703 -1.263 2.767 1.00 69.06 101 LEU A C 1
ATOM 791 O O . LEU A 1 101 ? 7.221 -1.626 1.712 1.00 69.06 101 LEU A O 1
ATOM 795 N N . ASN A 1 102 ? 5.455 -1.553 3.091 1.00 74.12 102 ASN A N 1
ATOM 796 C CA . ASN A 1 102 ? 4.563 -2.319 2.243 1.00 74.12 102 ASN A CA 1
ATOM 797 C C . ASN A 1 102 ? 3.256 -1.555 2.035 1.00 74.12 102 ASN A C 1
ATOM 799 O O . ASN A 1 102 ? 3.068 -0.433 2.519 1.00 74.12 102 ASN A O 1
ATOM 803 N N . GLN A 1 103 ? 2.329 -2.181 1.311 1.00 72.56 103 GLN A N 1
ATOM 804 C CA . GLN A 1 103 ? 1.019 -1.591 1.122 1.00 72.56 103 GLN A CA 1
ATOM 805 C C . GLN A 1 103 ? 0.345 -1.306 2.465 1.00 72.56 103 GLN A C 1
ATOM 807 O O . GLN A 1 103 ? -0.398 -0.356 2.507 1.00 72.56 103 GLN A O 1
ATOM 812 N N . ASP A 1 104 ? 0.616 -1.985 3.574 1.00 78.69 104 ASP A N 1
ATOM 813 C CA . ASP A 1 104 ? -0.085 -1.738 4.840 1.00 78.69 104 ASP A CA 1
ATOM 814 C C . ASP A 1 104 ? 0.401 -0.503 5.609 1.00 78.69 104 ASP A C 1
ATOM 816 O O . ASP A 1 104 ? -0.341 -0.006 6.453 1.00 78.69 104 ASP A O 1
ATOM 820 N N . ASN A 1 105 ? 1.614 0.001 5.365 1.00 81.88 105 ASN A N 1
ATOM 821 C CA . ASN A 1 105 ? 2.222 1.032 6.222 1.00 81.88 105 ASN A CA 1
ATOM 822 C C . ASN A 1 105 ? 2.891 2.200 5.476 1.00 81.88 105 ASN A C 1
ATOM 824 O O . ASN A 1 105 ? 3.291 3.175 6.114 1.00 81.88 105 ASN A O 1
ATOM 828 N N . ILE A 1 106 ? 3.002 2.140 4.146 1.00 86.56 106 ILE A N 1
ATOM 829 C CA . ILE A 1 106 ? 3.587 3.230 3.365 1.00 86.56 106 ILE A CA 1
ATOM 830 C C . ILE A 1 106 ? 2.635 4.438 3.304 1.00 86.56 106 ILE A C 1
ATOM 832 O O . ILE A 1 106 ? 1.448 4.294 3.001 1.00 86.56 106 ILE A O 1
ATOM 836 N N . LEU A 1 107 ? 3.166 5.632 3.582 1.00 90.12 107 LEU A N 1
ATOM 837 C CA . LEU A 1 107 ? 2.446 6.910 3.558 1.00 90.12 107 LEU A CA 1
ATOM 838 C C . LEU A 1 107 ? 3.377 8.059 3.143 1.00 90.12 107 LEU A C 1
ATOM 840 O O . LEU A 1 107 ? 4.601 7.935 3.225 1.00 90.12 107 LEU A O 1
ATOM 844 N N . ALA A 1 108 ? 2.796 9.193 2.762 1.00 90.81 108 ALA A N 1
ATOM 845 C CA . ALA A 1 108 ? 3.499 10.462 2.610 1.00 90.81 108 ALA A CA 1
ATOM 846 C C . ALA A 1 108 ? 2.628 11.614 3.125 1.00 90.81 108 ALA A C 1
ATOM 848 O O . ALA A 1 108 ? 1.419 11.454 3.269 1.00 90.81 108 ALA A O 1
ATOM 849 N N . SER A 1 109 ? 3.267 12.750 3.415 1.00 94.62 109 SER A N 1
ATOM 850 C CA . SER A 1 109 ? 2.616 13.982 3.881 1.00 94.62 109 SER A CA 1
ATOM 851 C C . SER A 1 109 ? 1.646 13.760 5.061 1.00 94.62 109 SER A C 1
ATOM 853 O O . SER A 1 109 ? 0.450 14.018 4.923 1.00 94.62 109 SER A O 1
ATOM 855 N N . PRO A 1 110 ? 2.119 13.229 6.212 1.00 96.06 110 PRO A N 1
ATOM 856 C CA . PRO A 1 110 ? 1.289 13.164 7.410 1.00 96.06 110 PRO A CA 1
ATOM 857 C C . PRO A 1 110 ? 0.921 14.584 7.861 1.00 96.06 110 PRO A C 1
ATOM 859 O O . PRO A 1 110 ? 1.800 15.439 7.973 1.00 96.06 110 PRO A O 1
ATOM 862 N N . ASP A 1 111 ? -0.361 14.804 8.134 1.00 96.44 111 ASP A N 1
ATOM 863 C CA . ASP A 1 111 ? -0.925 16.088 8.552 1.00 96.44 111 ASP A CA 1
ATOM 864 C C . ASP A 1 111 ? -1.687 15.907 9.873 1.00 96.44 111 ASP A C 1
ATOM 866 O O . ASP A 1 111 ? -1.130 16.111 10.955 1.00 96.44 111 ASP A O 1
ATOM 870 N N . GLY A 1 112 ? -2.937 15.440 9.798 1.00 95.25 112 GLY A N 1
ATOM 871 C CA . GLY A 1 112 ? -3.796 15.275 10.963 1.00 95.25 112 GLY A CA 1
ATOM 872 C C . GLY A 1 112 ? -3.260 14.218 11.927 1.00 95.25 112 GLY A C 1
ATOM 873 O O . GLY A 1 112 ? -2.969 13.089 11.529 1.00 95.25 112 GLY A O 1
ATOM 874 N N . LEU A 1 113 ? -3.165 14.565 13.213 1.00 97.19 113 LEU A N 1
ATOM 875 C CA . LEU A 1 113 ? -2.726 13.665 14.281 1.00 97.19 113 LEU A CA 1
ATOM 876 C C . LEU A 1 113 ? -3.729 13.652 15.431 1.00 97.19 113 LEU A C 1
ATOM 878 O O . LEU A 1 113 ? -4.207 14.700 15.869 1.00 97.19 113 LEU A O 1
ATOM 882 N N . TRP A 1 114 ? -4.003 12.467 15.969 1.00 97.69 114 TRP A N 1
ATOM 883 C CA . TRP A 1 114 ? -4.880 12.316 17.127 1.00 97.69 114 TRP A CA 1
ATOM 884 C C . TRP A 1 114 ? -4.514 11.095 17.965 1.00 97.69 114 TRP A C 1
ATOM 886 O O . TRP A 1 114 ? -4.180 10.044 17.428 1.00 97.69 114 TRP A O 1
ATOM 896 N N . PHE A 1 115 ? -4.593 11.223 19.288 1.00 96.50 115 PHE A N 1
ATOM 897 C CA . PHE A 1 115 ? -4.391 10.105 20.206 1.00 96.50 115 PHE A CA 1
ATOM 898 C C . PHE A 1 115 ? -5.724 9.587 20.724 1.00 96.50 115 PHE A C 1
ATOM 900 O O . PHE A 1 115 ? -6.546 10.367 21.208 1.00 96.50 115 PHE A O 1
ATOM 907 N N . ASP A 1 116 ? -5.897 8.268 20.688 1.00 95.50 116 ASP A N 1
ATOM 908 C CA . ASP A 1 116 ? -7.041 7.627 21.328 1.00 95.50 116 ASP A CA 1
ATOM 909 C C . ASP A 1 116 ? -6.802 7.327 22.818 1.00 95.50 116 ASP A C 1
ATOM 911 O O . ASP A 1 116 ? -5.673 7.444 23.310 1.00 95.50 116 ASP A O 1
ATOM 915 N N . PRO A 1 117 ? -7.850 6.939 23.572 1.00 91.94 117 PRO A N 1
ATOM 916 C CA . PRO A 1 117 ? -7.713 6.621 24.992 1.00 91.94 117 PRO A CA 1
ATOM 917 C C . PRO A 1 117 ? -6.779 5.441 25.316 1.00 91.94 117 PRO A C 1
ATOM 919 O O . PRO A 1 117 ? -6.330 5.341 26.457 1.00 91.94 117 PRO A O 1
ATOM 922 N N . GLU A 1 118 ? -6.474 4.550 24.364 1.00 92.94 118 GLU A N 1
ATOM 923 C CA . GLU A 1 118 ? -5.469 3.487 24.536 1.00 92.94 118 GLU A CA 1
ATOM 924 C C . GLU A 1 118 ? -4.026 3.971 24.262 1.00 92.94 118 GLU A C 1
ATOM 926 O O . GLU A 1 118 ? -3.047 3.253 24.522 1.00 92.94 118 GLU A O 1
ATOM 931 N N . GLY A 1 119 ? -3.873 5.208 23.785 1.00 95.00 119 GLY A N 1
ATOM 932 C CA . GLY A 1 119 ? -2.596 5.829 23.456 1.00 95.00 119 GLY A CA 1
ATOM 933 C C . GLY A 1 119 ? -2.070 5.450 22.073 1.00 95.00 119 GLY A C 1
ATOM 934 O O . GLY A 1 119 ? -0.867 5.578 21.840 1.00 95.00 119 GLY A O 1
ATOM 935 N N . ARG A 1 120 ? -2.929 4.976 21.162 1.00 96.44 120 ARG A N 1
ATOM 936 C CA . ARG A 1 120 ? -2.560 4.779 19.753 1.00 96.44 120 ARG A CA 1
ATOM 937 C C . ARG A 1 120 ? -2.585 6.125 19.034 1.00 96.44 120 ARG A C 1
ATOM 939 O O . ARG A 1 120 ? -3.438 6.967 19.316 1.00 96.44 120 ARG A O 1
ATOM 946 N N . LEU A 1 121 ? -1.646 6.322 18.112 1.00 97.56 121 LEU A N 1
ATOM 947 C CA . LEU A 1 121 ? -1.534 7.536 17.307 1.00 97.56 121 LEU A CA 1
ATOM 948 C C . LEU A 1 121 ? -2.211 7.323 15.954 1.00 97.56 121 LEU A C 1
ATOM 950 O O . LEU A 1 121 ? -1.761 6.515 15.147 1.00 97.56 121 LEU A O 1
ATOM 954 N N . TRP A 1 122 ? -3.267 8.075 15.699 1.00 97.94 122 TRP A N 1
ATOM 955 C CA . TRP A 1 122 ? -3.959 8.133 14.420 1.00 97.94 122 TRP A CA 1
ATOM 956 C C . TRP A 1 122 ? -3.310 9.210 13.554 1.00 97.94 122 TRP A C 1
ATOM 958 O O . TRP A 1 122 ? -3.109 10.332 14.016 1.00 97.94 122 TRP A O 1
ATOM 968 N N . ILE A 1 123 ? -2.965 8.851 12.319 1.00 98.44 123 ILE A N 1
ATOM 969 C CA . ILE A 1 123 ? -2.230 9.688 11.365 1.00 98.44 123 ILE A CA 1
ATOM 970 C C . ILE A 1 123 ? -3.063 9.809 10.097 1.00 98.44 123 ILE A C 1
ATOM 972 O O . ILE A 1 123 ? -3.414 8.793 9.503 1.00 98.44 123 ILE A O 1
ATOM 976 N N . GLN A 1 124 ? -3.363 11.030 9.674 1.00 98.44 124 GLN A N 1
ATOM 977 C CA . GLN A 1 124 ? -4.129 11.352 8.472 1.00 98.44 124 GLN A CA 1
ATOM 978 C C . GLN A 1 124 ? -3.192 12.018 7.456 1.00 98.44 124 GLN A C 1
ATOM 980 O O . GLN A 1 124 ? -2.260 12.712 7.862 1.00 98.44 124 GLN A O 1
ATOM 985 N N . THR A 1 125 ? -3.377 11.773 6.159 1.00 97.75 125 THR A N 1
ATOM 986 C CA . THR A 1 125 ? -2.458 12.282 5.127 1.00 97.75 125 THR A CA 1
ATOM 987 C C . THR A 1 125 ? -3.105 13.326 4.222 1.00 97.75 125 THR A C 1
ATOM 989 O O . THR A 1 125 ? -4.259 13.161 3.810 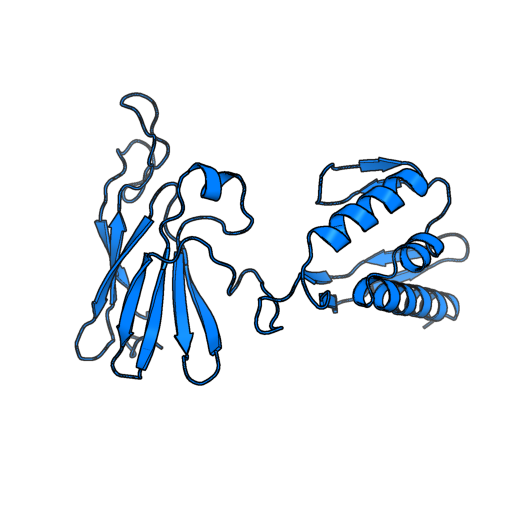1.00 97.75 125 THR A O 1
ATOM 992 N N . ASP A 1 126 ? -2.302 14.325 3.851 1.00 96.94 126 ASP A N 1
A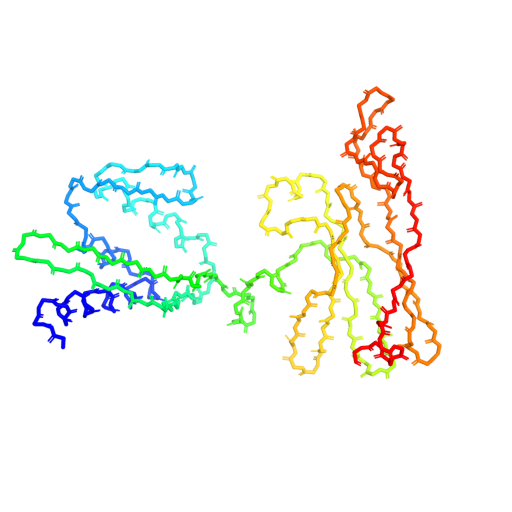TOM 993 C CA . ASP A 1 126 ? -2.609 15.354 2.852 1.00 96.94 126 ASP A CA 1
ATOM 994 C C . ASP A 1 126 ? -1.492 15.436 1.796 1.00 96.94 126 ASP A C 1
ATOM 996 O O . ASP A 1 126 ? -0.586 16.272 1.800 1.00 96.94 126 ASP A O 1
ATOM 1000 N N . MET A 1 127 ? -1.493 14.461 0.897 1.00 94.56 127 MET A N 1
ATOM 1001 C CA . MET A 1 127 ? -0.689 14.488 -0.313 1.00 94.56 127 MET A CA 1
ATOM 1002 C C . MET A 1 127 ? -1.363 15.362 -1.365 1.00 94.56 127 MET A C 1
ATOM 1004 O O . MET A 1 127 ? -2.506 15.108 -1.747 1.00 94.56 127 MET A O 1
ATOM 1008 N N . SER A 1 128 ? -0.590 16.291 -1.923 1.00 85.12 128 SER A N 1
ATOM 1009 C CA . SER A 1 128 ? -0.989 17.055 -3.107 1.00 85.12 128 SER A CA 1
ATOM 1010 C C . SER A 1 128 ? -1.218 16.155 -4.331 1.00 85.12 128 SER A C 1
ATOM 1012 O O . SER A 1 128 ? -0.619 15.080 -4.460 1.00 85.12 128 SER A O 1
ATOM 1014 N N . GLY A 1 129 ? -2.008 16.628 -5.303 1.00 75.88 129 GLY A N 1
ATOM 1015 C CA . GLY A 1 129 ? -2.274 15.902 -6.554 1.00 75.88 129 GLY A CA 1
ATOM 1016 C C . GLY A 1 129 ? -1.028 15.416 -7.320 1.00 75.88 129 GLY A C 1
ATOM 1017 O O . GLY A 1 129 ? -1.060 14.362 -7.962 1.00 75.88 129 GLY A O 1
ATOM 1018 N N . SER A 1 130 ? 0.103 16.125 -7.231 1.00 75.50 130 SER A N 1
ATOM 1019 C CA . SER A 1 130 ? 1.363 15.703 -7.867 1.00 75.50 130 SER A CA 1
ATOM 1020 C C . SER A 1 130 ? 2.010 14.508 -7.156 1.00 75.50 130 SER A C 1
ATOM 1022 O O . SER A 1 130 ? 2.550 13.620 -7.815 1.00 75.50 130 SER A O 1
ATOM 1024 N N . GLN A 1 131 ? 1.912 14.430 -5.827 1.00 77.69 131 GLN A N 1
ATOM 1025 C CA . GLN A 1 131 ? 2.386 13.280 -5.051 1.00 77.69 131 GLN A CA 1
ATOM 1026 C C . GLN A 1 131 ? 1.461 12.071 -5.218 1.00 77.69 131 GLN A C 1
ATOM 1028 O O . GLN A 1 131 ? 1.951 10.955 -5.388 1.00 77.69 131 GLN A O 1
ATOM 1033 N N . LEU A 1 132 ? 0.142 12.297 -5.255 1.00 78.38 132 LEU A N 1
ATOM 1034 C CA . LEU A 1 132 ? -0.863 11.257 -5.512 1.00 78.38 132 LEU A CA 1
ATOM 1035 C C . LEU A 1 132 ? -0.654 10.546 -6.859 1.00 78.38 132 LEU A C 1
ATOM 1037 O O . LEU A 1 132 ? -0.894 9.348 -6.971 1.00 78.38 132 LEU A O 1
ATOM 1041 N N . SER A 1 133 ? -0.211 11.275 -7.887 1.00 75.44 133 SER A N 1
ATOM 1042 C CA . SER A 1 133 ? -0.060 10.753 -9.254 1.00 75.44 133 SER A CA 1
ATOM 1043 C C . SER A 1 133 ? 1.296 10.103 -9.551 1.00 75.44 133 SER A C 1
ATOM 1045 O O . SER A 1 133 ? 1.427 9.429 -10.571 1.00 75.44 133 SER A O 1
ATOM 1047 N N . SER A 1 134 ? 2.302 10.292 -8.693 1.00 76.38 134 SER A N 1
ATOM 1048 C CA . SER A 1 134 ? 3.683 9.854 -8.958 1.00 76.38 134 SER A CA 1
ATOM 1049 C C . SER A 1 134 ? 4.280 8.942 -7.883 1.00 76.38 134 SER A C 1
ATOM 1051 O O . SER A 1 134 ? 5.275 8.267 -8.145 1.00 76.38 134 SER A O 1
ATOM 1053 N N . GLY A 1 135 ? 3.694 8.903 -6.684 1.00 70.88 135 GLY A N 1
ATOM 1054 C CA . GLY A 1 135 ? 4.183 8.098 -5.569 1.00 70.88 135 GLY A CA 1
ATOM 1055 C C . GLY A 1 135 ? 3.496 6.729 -5.444 1.00 70.88 135 GLY A C 1
ATOM 1056 O O . GLY A 1 135 ? 2.346 6.568 -5.849 1.00 70.88 135 GLY A O 1
ATOM 1057 N N . PRO A 1 136 ? 4.144 5.741 -4.798 1.00 81.56 136 PRO A N 1
ATOM 1058 C CA . PRO A 1 136 ? 3.578 4.405 -4.566 1.00 81.56 136 PRO A CA 1
ATOM 1059 C C . PRO A 1 136 ? 2.499 4.370 -3.461 1.00 81.56 136 PRO A C 1
ATOM 1061 O O . PRO A 1 136 ? 2.160 3.302 -2.958 1.00 81.56 136 PRO A O 1
ATOM 1064 N N . PHE A 1 137 ? 1.992 5.528 -3.027 1.00 86.50 137 PHE A N 1
ATOM 1065 C CA . PHE A 1 137 ? 1.188 5.678 -1.809 1.00 86.50 137 PHE A CA 1
ATO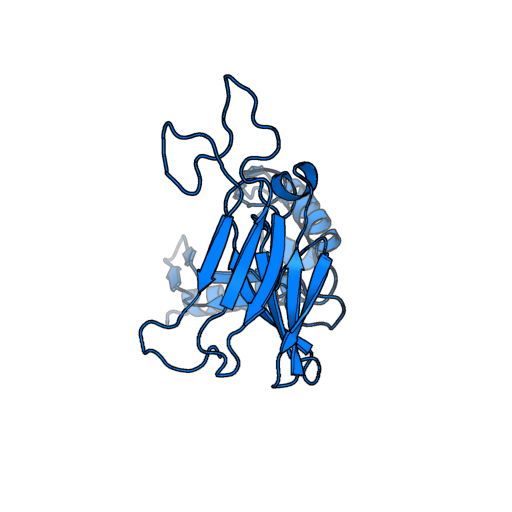M 1066 C C . PHE A 1 137 ? -0.314 5.437 -2.024 1.00 86.50 137 PHE A C 1
ATOM 1068 O O . PHE A 1 137 ? -1.026 5.144 -1.063 1.00 86.50 137 PHE A O 1
ATOM 1075 N N . GLY A 1 138 ? -0.795 5.555 -3.267 1.00 89.38 138 GLY A N 1
ATOM 1076 C CA . GLY A 1 138 ? -2.226 5.590 -3.575 1.00 89.38 138 GLY A CA 1
ATOM 1077 C C . GLY A 1 138 ? -2.887 6.896 -3.117 1.00 89.38 138 GLY A C 1
ATOM 1078 O O . GLY A 1 138 ? -2.225 7.924 -2.999 1.00 89.38 138 GLY A O 1
ATOM 1079 N N . ASN A 1 139 ? -4.199 6.858 -2.861 1.00 93.88 139 ASN A N 1
ATOM 1080 C CA . ASN A 1 139 ? -4.929 8.014 -2.332 1.00 93.88 139 ASN A CA 1
ATOM 1081 C C . ASN A 1 139 ? -4.504 8.357 -0.895 1.00 93.88 139 ASN A C 1
ATOM 1083 O O . ASN A 1 139 ? -3.924 7.534 -0.177 1.00 93.88 139 ASN A O 1
ATOM 1087 N N . ASN A 1 140 ? -4.877 9.560 -0.451 1.00 96.44 140 ASN A N 1
ATOM 1088 C CA . ASN A 1 140 ? -4.776 9.935 0.953 1.00 96.44 140 ASN A CA 1
ATOM 1089 C C . ASN A 1 140 ? -5.516 8.950 1.861 1.00 96.44 140 ASN A C 1
ATOM 1091 O O . ASN A 1 140 ? -6.473 8.287 1.461 1.00 96.44 140 ASN A O 1
ATOM 1095 N N . GLN A 1 141 ? -5.023 8.802 3.080 1.00 97.19 141 GLN A N 1
ATOM 1096 C CA . GLN A 1 141 ? -5.283 7.648 3.928 1.00 97.19 141 GLN A CA 1
ATOM 1097 C C . GLN A 1 141 ? -5.255 8.037 5.406 1.00 97.19 141 GLN A C 1
ATOM 1099 O O . GLN A 1 141 ? -4.790 9.113 5.776 1.00 97.19 141 GLN A O 1
ATOM 1104 N N . MET A 1 142 ? -5.751 7.137 6.253 1.00 98.00 142 MET A N 1
ATOM 1105 C CA . MET A 1 142 ? -5.553 7.206 7.696 1.00 98.00 142 MET A CA 1
ATOM 1106 C C . MET A 1 142 ? -4.898 5.923 8.184 1.00 98.00 142 MET A C 1
ATOM 1108 O O . MET A 1 142 ? -5.320 4.823 7.816 1.00 98.00 142 MET A O 1
ATOM 1112 N N . LEU A 1 143 ? -3.889 6.066 9.031 1.00 97.38 143 LEU A N 1
ATOM 1113 C CA . LEU A 1 143 ? -3.152 4.978 9.652 1.00 97.38 143 LEU A CA 1
ATOM 1114 C C . LEU A 1 143 ? -3.253 5.069 11.172 1.00 97.38 143 LEU A C 1
ATOM 1116 O O . LEU A 1 143 ? -3.550 6.124 11.729 1.00 97.38 143 LEU A O 1
ATOM 1120 N N . VAL A 1 144 ? -2.977 3.951 11.833 1.00 96.81 144 VAL A N 1
ATOM 1121 C CA . VAL A 1 144 ? -2.882 3.844 13.287 1.00 96.81 144 VAL A CA 1
ATOM 1122 C C . VAL A 1 144 ? -1.517 3.286 13.632 1.00 96.81 144 VAL A C 1
ATOM 1124 O O . VAL A 1 144 ? -1.126 2.232 13.126 1.00 96.81 144 VAL A O 1
ATOM 1127 N N . ALA A 1 145 ? -0.803 3.999 14.492 1.00 94.75 145 ALA A N 1
ATOM 1128 C CA . ALA A 1 145 ? 0.474 3.590 15.033 1.00 94.75 145 ALA A CA 1
ATOM 1129 C C . ALA A 1 145 ? 0.336 3.217 16.510 1.00 94.75 145 ALA A C 1
ATOM 1131 O O . ALA A 1 145 ? -0.372 3.888 17.265 1.00 94.75 145 ALA A O 1
ATOM 1132 N N . ASP A 1 146 ? 1.068 2.195 16.937 1.00 94.81 146 ASP A N 1
ATOM 1133 C CA . ASP A 1 146 ? 1.401 2.001 18.344 1.00 94.81 146 ASP A CA 1
ATOM 1134 C C . ASP A 1 146 ? 2.760 2.667 18.621 1.00 94.81 146 ASP A C 1
ATOM 1136 O O . ASP A 1 146 ? 3.800 2.143 18.208 1.00 94.81 146 ASP A O 1
ATOM 1140 N N . PRO A 1 147 ? 2.794 3.804 19.343 1.00 91.69 147 PRO A N 1
ATOM 1141 C CA . PRO A 1 147 ? 4.039 4.514 19.624 1.00 91.69 147 PRO A CA 1
ATOM 1142 C C . PRO A 1 147 ? 5.042 3.704 20.454 1.00 91.69 147 PRO A C 1
ATOM 1144 O O . PRO A 1 147 ? 6.222 4.042 20.474 1.00 91.69 147 PRO A O 1
ATOM 1147 N N . ARG A 1 148 ? 4.596 2.656 21.164 1.00 91.94 148 ARG A N 1
ATOM 1148 C CA . ARG A 1 148 ? 5.467 1.833 22.019 1.00 91.94 148 ARG A CA 1
ATOM 1149 C C . ARG A 1 148 ? 6.287 0.839 21.205 1.00 91.94 148 ARG A C 1
ATOM 1151 O O . ARG A 1 148 ? 7.439 0.579 21.538 1.00 91.94 148 ARG A O 1
ATOM 1158 N N . THR A 1 149 ? 5.687 0.270 20.164 1.00 89.81 149 THR A N 1
ATOM 1159 C CA . THR A 1 149 ? 6.296 -0.774 19.322 1.00 89.81 149 THR A CA 1
ATOM 1160 C C . THR A 1 149 ? 6.780 -0.235 17.974 1.00 89.81 149 THR A C 1
ATOM 1162 O O . THR A 1 149 ? 7.563 -0.890 17.275 1.00 89.81 149 THR A O 1
ATOM 1165 N N . GLY A 1 150 ? 6.308 0.951 17.584 1.00 86.06 150 GLY A N 1
ATOM 1166 C CA . GLY A 1 150 ? 6.481 1.498 16.243 1.00 86.06 150 GLY A CA 1
ATOM 1167 C C . GLY A 1 150 ? 5.759 0.669 15.180 1.00 86.06 150 GLY A C 1
ATOM 1168 O O . GLY A 1 150 ? 6.179 0.673 14.026 1.00 86.06 150 GLY A O 1
ATOM 1169 N N . GLU A 1 151 ? 4.767 -0.144 15.554 1.00 88.81 151 GLU A N 1
ATOM 1170 C CA . GLU A 1 151 ? 3.886 -0.793 14.582 1.00 88.81 151 GLU A CA 1
ATOM 1171 C C . GLU A 1 151 ? 2.964 0.258 13.961 1.00 88.81 151 GLU A C 1
ATOM 1173 O O . GLU A 1 151 ? 2.450 1.123 14.666 1.00 88.81 151 GLU A O 1
ATOM 1178 N N . LEU A 1 152 ? 2.756 0.176 12.647 1.00 90.06 152 LEU A N 1
ATOM 1179 C CA . LEU A 1 152 ? 1.930 1.097 11.875 1.00 90.06 152 LEU A CA 1
ATOM 1180 C C . LEU A 1 152 ? 1.067 0.296 10.903 1.00 90.06 152 LEU A C 1
ATOM 1182 O O . LEU A 1 152 ? 1.587 -0.553 10.178 1.00 90.06 152 LEU A O 1
ATOM 1186 N N . LYS A 1 153 ? -0.238 0.570 10.882 1.00 91.44 153 LYS A N 1
ATOM 1187 C CA . LYS A 1 153 ? -1.196 -0.075 9.976 1.00 91.44 153 LYS A CA 1
ATOM 1188 C C . LYS A 1 153 ? -2.134 0.941 9.355 1.00 91.44 153 LYS A C 1
ATOM 1190 O O . LYS A 1 153 ? -2.680 1.791 10.057 1.00 91.44 153 LYS A O 1
ATOM 1195 N N . ARG A 1 154 ? -2.392 0.816 8.057 1.00 95.50 154 ARG A N 1
ATOM 1196 C CA . ARG A 1 154 ? -3.444 1.567 7.380 1.00 95.50 154 ARG A CA 1
ATOM 1197 C C . ARG A 1 154 ? -4.809 1.095 7.859 1.00 95.50 154 ARG A C 1
ATOM 1199 O O . ARG A 1 154 ? -5.106 -0.095 7.858 1.00 95.50 154 ARG A O 1
ATOM 1206 N N . PHE A 1 155 ? -5.639 2.057 8.236 1.00 96.25 155 PHE A N 1
ATOM 1207 C CA . PHE A 1 155 ? -7.009 1.831 8.668 1.00 96.25 155 PHE A CA 1
ATOM 1208 C C . PHE A 1 155 ? -8.022 2.148 7.564 1.00 96.25 155 PHE A C 1
ATOM 1210 O O . PHE A 1 155 ? -8.975 1.396 7.382 1.00 96.25 155 PHE A O 1
ATOM 1217 N N . LEU A 1 156 ? -7.814 3.227 6.798 1.00 95.38 156 LEU A N 1
ATOM 1218 C CA . LEU A 1 156 ? -8.648 3.543 5.632 1.00 95.38 156 LEU A CA 1
ATOM 1219 C C . LEU A 1 156 ? -7.876 4.266 4.527 1.00 95.38 156 LEU A C 1
ATOM 1221 O O . LEU A 1 156 ? -6.840 4.883 4.775 1.00 95.38 156 LEU A O 1
ATOM 1225 N N . THR A 1 157 ? -8.444 4.234 3.323 1.00 96.56 157 THR A N 1
ATOM 1226 C CA . THR A 1 157 ? -8.031 5.022 2.156 1.00 96.56 157 THR A CA 1
ATOM 1227 C C . THR A 1 157 ? -9.219 5.864 1.690 1.00 96.56 157 THR A C 1
ATOM 1229 O O . THR A 1 157 ? -10.335 5.356 1.579 1.00 96.56 157 THR A O 1
ATOM 1232 N N . GLY A 1 158 ? -8.990 7.151 1.444 1.00 96.44 158 GLY A N 1
ATOM 1233 C CA . GLY A 1 158 ? -9.991 8.101 0.976 1.00 96.44 158 GLY A CA 1
ATOM 1234 C C . GLY A 1 158 ? -10.287 7.996 -0.529 1.00 96.44 158 GLY A C 1
ATOM 1235 O O . GLY A 1 158 ? -9.576 7.314 -1.279 1.00 96.44 158 GLY A O 1
ATOM 1236 N N . PRO A 1 159 ? -11.360 8.657 -1.001 1.00 95.94 159 PRO A N 1
ATOM 1237 C CA . PRO A 1 159 ? -11.681 8.742 -2.422 1.00 95.94 159 PRO A CA 1
ATOM 1238 C C . PRO A 1 159 ? -10.637 9.540 -3.218 1.00 95.94 159 PRO A C 1
ATOM 1240 O O . PRO A 1 159 ? -9.760 10.206 -2.674 1.00 95.94 159 PRO A O 1
ATOM 1243 N N . LEU A 1 160 ? -10.751 9.479 -4.546 1.00 93.19 160 LEU A N 1
ATOM 1244 C CA . LEU A 1 160 ? -9.838 10.168 -5.454 1.00 93.19 160 LEU A CA 1
ATOM 1245 C C . LEU A 1 160 ? -9.812 11.683 -5.193 1.00 93.19 160 LEU A C 1
ATOM 1247 O O . LEU A 1 160 ? -10.864 12.328 -5.130 1.00 93.19 160 LEU A O 1
ATOM 1251 N N . GLY A 1 161 ? -8.600 12.232 -5.086 1.00 92.69 161 GLY A N 1
ATOM 1252 C CA . GLY A 1 161 ? -8.340 13.668 -4.975 1.00 92.69 161 GLY A CA 1
ATOM 1253 C C . GLY A 1 161 ? -8.814 14.309 -3.673 1.00 92.69 161 GLY A C 1
ATOM 1254 O O . GLY A 1 161 ? -8.992 15.518 -3.655 1.00 92.69 161 GLY A O 1
ATOM 1255 N N . CYS A 1 162 ? -9.096 13.534 -2.623 1.00 96.62 162 CYS A N 1
ATOM 1256 C CA . CYS A 1 162 ? -9.345 14.086 -1.292 1.00 96.62 162 CYS A CA 1
ATOM 1257 C C . CYS A 1 162 ? -8.053 14.153 -0.473 1.00 96.62 162 CYS A C 1
ATOM 1259 O O . CYS A 1 162 ? -7.094 13.442 -0.776 1.00 96.62 162 CYS A O 1
ATOM 1261 N N . GLU A 1 163 ? -8.084 14.890 0.630 1.00 97.56 163 GLU A N 1
ATOM 1262 C CA . GLU A 1 163 ? -7.292 14.568 1.821 1.00 97.56 163 GLU A CA 1
ATOM 1263 C C . GLU A 1 163 ? -8.170 13.834 2.848 1.00 97.56 163 GLU A C 1
ATOM 1265 O O . GLU A 1 163 ? -9.409 13.886 2.796 1.00 97.56 163 GLU A O 1
ATOM 1270 N N . VAL A 1 164 ? -7.529 13.135 3.784 1.00 98.38 164 VAL A N 1
ATOM 1271 C CA . VAL A 1 164 ? -8.202 12.619 4.980 1.00 98.38 164 VAL A CA 1
ATOM 1272 C C . VAL A 1 164 ? -7.813 13.530 6.133 1.00 98.38 164 VAL A C 1
ATOM 1274 O O . VAL A 1 164 ? -6.631 13.712 6.393 1.00 98.38 164 VAL A O 1
ATOM 1277 N N . THR A 1 165 ? -8.792 14.097 6.832 1.00 98.12 165 THR A N 1
ATOM 1278 C CA . THR A 1 165 ? -8.533 15.101 7.873 1.00 98.12 165 THR A CA 1
ATOM 1279 C C . THR A 1 165 ? -9.639 15.102 8.918 1.00 98.12 165 THR A C 1
ATOM 1281 O O . THR A 1 165 ? -10.752 14.665 8.647 1.00 98.12 165 THR A O 1
ATOM 1284 N N . GLY A 1 166 ? -9.357 15.571 10.131 1.00 97.00 166 GLY A N 1
ATOM 1285 C CA . GLY A 1 166 ? -10.311 15.623 11.236 1.00 97.00 166 GLY A CA 1
ATOM 1286 C C . GLY A 1 166 ? -10.755 14.244 11.737 1.00 97.00 166 GLY A C 1
ATOM 1287 O O . GLY A 1 166 ? -11.121 13.350 10.975 1.00 97.00 166 GLY A O 1
ATOM 1288 N N . ILE A 1 167 ? -10.732 14.066 13.050 1.00 98.06 167 ILE A N 1
ATOM 1289 C CA . ILE A 1 167 ? -11.113 12.816 13.701 1.00 98.06 167 ILE A CA 1
ATOM 1290 C C . ILE A 1 167 ? -11.790 13.125 15.031 1.00 98.06 167 ILE A C 1
ATOM 1292 O O . ILE A 1 167 ? -11.333 13.960 15.810 1.00 98.06 167 ILE A O 1
ATOM 1296 N N . ALA A 1 168 ? -12.898 12.438 15.281 1.00 97.44 168 ALA A N 1
ATOM 1297 C CA . ALA A 1 168 ? -13.554 12.388 16.577 1.00 97.44 168 ALA A CA 1
ATOM 1298 C C . ALA A 1 168 ? -14.078 10.972 16.829 1.00 97.44 168 ALA A C 1
ATOM 1300 O O . ALA A 1 168 ? -14.346 10.223 15.890 1.00 97.44 168 ALA A O 1
ATOM 1301 N N . ALA A 1 169 ? -14.262 10.612 18.095 1.00 97.56 169 ALA A N 1
ATOM 1302 C CA . ALA A 1 169 ? -14.779 9.307 18.481 1.00 97.56 169 ALA A CA 1
ATOM 1303 C C . ALA A 1 169 ? -15.885 9.441 19.528 1.00 97.56 169 ALA A C 1
ATOM 1305 O O . ALA A 1 169 ? -15.889 10.381 20.326 1.00 97.56 169 ALA A O 1
ATOM 1306 N N . THR A 1 170 ? -16.803 8.477 19.568 1.00 97.50 170 THR A N 1
ATOM 1307 C CA . THR A 1 170 ? -17.680 8.319 20.733 1.00 97.50 170 THR A CA 1
ATOM 1308 C C . THR A 1 170 ? -16.866 7.891 21.963 1.00 97.50 170 THR A C 1
ATOM 1310 O O . THR A 1 170 ? -15.843 7.220 21.812 1.00 97.50 170 THR A O 1
ATOM 1313 N N . PRO A 1 171 ? -17.301 8.212 23.200 1.00 95.12 171 PRO A N 1
ATOM 1314 C CA . PRO A 1 171 ? -16.562 7.834 24.413 1.00 95.12 171 PRO A CA 1
ATOM 1315 C C . PRO A 1 171 ? -16.340 6.320 24.579 1.00 95.12 171 PRO A C 1
ATOM 1317 O O . PRO A 1 171 ? -15.321 5.884 25.110 1.00 95.12 171 PRO A O 1
ATOM 1320 N N . ASP A 1 172 ? -17.279 5.503 24.097 1.00 95.38 172 ASP A N 1
ATOM 1321 C CA . ASP A 1 172 ? -17.164 4.040 24.086 1.00 95.38 172 ASP A CA 1
ATOM 1322 C C . ASP A 1 172 ? -16.270 3.501 22.954 1.00 95.38 172 ASP A C 1
ATOM 1324 O O . ASP A 1 172 ? -15.995 2.298 22.912 1.00 95.38 172 ASP A O 1
ATOM 1328 N N . PHE A 1 173 ? -15.786 4.392 22.083 1.00 96.12 173 PHE A N 1
ATOM 1329 C CA . PHE A 1 173 ? -14.942 4.134 20.921 1.00 96.12 173 PHE A CA 1
ATOM 1330 C C . PHE A 1 173 ? -15.544 3.102 19.956 1.00 96.12 173 PHE A C 1
ATOM 1332 O O . PHE A 1 173 ? -14.836 2.320 19.328 1.00 96.12 173 PHE A O 1
ATOM 1339 N N . ARG A 1 174 ? -16.877 3.059 19.853 1.00 97.12 174 ARG A N 1
ATOM 1340 C CA . ARG A 1 174 ? -17.593 2.220 18.874 1.00 97.12 174 ARG A CA 1
ATOM 1341 C C . ARG A 1 174 ? -17.822 2.918 17.538 1.00 97.12 174 ARG A C 1
ATOM 1343 O O . ARG A 1 174 ? -18.082 2.241 16.545 1.00 97.12 174 ARG A O 1
ATOM 1350 N N . THR A 1 175 ? -17.687 4.242 17.516 1.00 98.00 175 THR A N 1
ATOM 1351 C CA . THR A 1 175 ? -17.914 5.065 16.332 1.00 98.00 175 THR A CA 1
ATOM 1352 C C . THR A 1 175 ? -16.791 6.078 16.164 1.00 98.00 175 THR A C 1
ATOM 1354 O O . THR A 1 175 ? -16.501 6.838 17.091 1.00 98.00 175 THR A O 1
ATOM 1357 N N . LEU A 1 176 ? -16.200 6.116 14.970 1.00 97.94 176 LEU A N 1
ATOM 1358 C CA . LEU A 1 176 ? -15.270 7.155 14.527 1.00 97.94 176 LEU A CA 1
ATOM 1359 C C . LEU A 1 176 ? -15.946 8.067 13.501 1.00 97.94 176 LEU A C 1
ATOM 1361 O O . LEU A 1 176 ? -16.650 7.597 12.611 1.00 97.94 176 LEU A O 1
ATOM 1365 N N . PHE A 1 177 ? -15.698 9.366 13.612 1.00 98.50 177 PHE A N 1
ATOM 1366 C CA . PHE A 1 177 ? -16.123 10.400 12.675 1.00 98.50 177 PHE A CA 1
ATOM 1367 C C . PHE A 1 177 ? -14.881 10.968 12.004 1.00 98.50 177 PHE A C 1
ATOM 1369 O O . PHE A 1 177 ? -14.061 11.580 12.686 1.00 98.50 177 PHE A O 1
ATOM 1376 N N . ILE A 1 178 ? -14.740 10.760 10.697 1.00 98.69 178 ILE A N 1
ATOM 1377 C CA . ILE A 1 178 ? -13.555 11.164 9.929 1.00 98.69 178 ILE A CA 1
ATOM 1378 C C . ILE A 1 178 ? -13.988 12.092 8.800 1.00 98.69 178 ILE A C 1
ATOM 1380 O O . ILE A 1 178 ? -14.953 11.773 8.105 1.00 98.69 178 ILE A O 1
ATOM 1384 N N . ASN A 1 179 ? -13.308 13.220 8.585 1.00 98.69 179 ASN A N 1
ATOM 1385 C CA . ASN A 1 179 ? -13.643 14.084 7.453 1.00 98.69 179 ASN A CA 1
ATOM 1386 C C . ASN A 1 179 ? -12.859 13.689 6.201 1.00 98.69 179 ASN A C 1
ATOM 1388 O O . ASN A 1 179 ? -11.669 13.375 6.223 1.00 98.69 179 ASN A O 1
ATOM 1392 N N . ILE A 1 180 ? -13.568 13.744 5.083 1.00 98.56 180 ILE A N 1
ATOM 1393 C CA . ILE A 1 180 ? -13.020 13.654 3.740 1.00 98.56 180 ILE A CA 1
ATOM 1394 C C . ILE A 1 180 ? -13.136 15.052 3.149 1.00 98.56 180 ILE A C 1
ATOM 1396 O O . ILE A 1 180 ? -14.251 15.526 2.897 1.00 98.56 180 ILE A O 1
ATOM 1400 N N . GLN A 1 181 ? -12.005 15.733 2.978 1.00 97.88 181 GLN A N 1
ATOM 1401 C CA . GLN A 1 181 ? -11.986 17.097 2.457 1.00 97.88 181 GLN A CA 1
ATOM 1402 C C . GLN A 1 181 ? -11.694 17.088 0.954 1.00 97.88 181 GLN A C 1
ATOM 1404 O O . GLN A 1 181 ? -10.939 16.259 0.455 1.00 97.88 181 GLN A O 1
ATOM 1409 N N . HIS A 1 182 ? -12.376 17.987 0.238 1.00 96.50 182 HIS A N 1
ATOM 1410 C CA . HIS A 1 182 ? -12.184 18.312 -1.178 1.00 96.50 182 HIS A CA 1
ATOM 1411 C C . HIS A 1 182 ? -12.028 17.113 -2.135 1.00 96.50 182 HIS A C 1
ATOM 1413 O O . HIS A 1 182 ? -11.157 17.147 -2.999 1.00 96.50 182 HIS A O 1
ATOM 1419 N N . PRO A 1 183 ? -12.872 16.063 -2.060 1.00 96.19 183 PRO A N 1
ATOM 1420 C CA . PRO A 1 183 ? -12.798 14.964 -3.019 1.00 96.19 183 PRO A CA 1
ATOM 1421 C C . PRO A 1 183 ? -12.862 15.491 -4.458 1.00 96.19 183 PRO A C 1
ATOM 1423 O O . PRO A 1 183 ? -13.698 16.331 -4.794 1.00 96.19 183 PRO A O 1
ATOM 1426 N N . GLY A 1 184 ? -11.982 14.976 -5.314 1.00 94.06 184 GLY A N 1
ATOM 1427 C CA . GLY A 1 184 ? -11.829 15.455 -6.683 1.00 94.06 184 GLY A CA 1
ATOM 1428 C C . GLY A 1 184 ? -11.169 16.829 -6.789 1.00 94.06 184 GLY A C 1
ATOM 1429 O O . GLY A 1 184 ? -11.576 17.604 -7.659 1.00 94.06 184 GLY A O 1
ATOM 1430 N N . GLU A 1 185 ? -10.189 17.145 -5.937 1.00 92.12 185 GLU A N 1
ATOM 1431 C CA . GLU A 1 185 ? -9.321 18.316 -6.111 1.00 92.12 185 GLU A CA 1
ATOM 1432 C C . GLU A 1 185 ? -8.879 18.447 -7.580 1.00 92.12 185 GLU A C 1
ATOM 1434 O O . GLU A 1 185 ? -8.495 17.468 -8.218 1.00 92.12 185 GLU A O 1
ATOM 1439 N N . GLY A 1 186 ? -8.994 19.655 -8.141 1.00 89.12 186 GLY A N 1
ATOM 1440 C CA . GLY A 1 186 ? -8.726 19.924 -9.559 1.00 89.12 186 GLY A CA 1
ATOM 1441 C C . GLY A 1 186 ? -9.933 19.761 -10.493 1.00 89.12 186 GLY A C 1
ATOM 1442 O O . GLY A 1 186 ? -9.814 20.034 -11.687 1.00 89.12 186 GLY A O 1
ATOM 1443 N N . SER A 1 187 ? -11.106 19.369 -9.980 1.00 90.81 187 SER A N 1
ATOM 1444 C CA . SER A 1 187 ? -12.350 19.361 -10.766 1.00 90.81 187 SER A CA 1
ATOM 1445 C C . SER A 1 187 ? -12.733 20.765 -11.251 1.00 90.81 187 SER A C 1
ATOM 1447 O O . SER A 1 187 ? -12.651 21.744 -10.507 1.00 90.81 187 SER A O 1
ATOM 1449 N N . THR A 1 188 ? -13.248 20.855 -12.476 1.00 90.62 188 THR A N 1
ATOM 1450 C CA . THR A 1 188 ? -13.841 22.073 -13.048 1.00 90.62 188 THR A CA 1
ATOM 1451 C C . THR A 1 188 ? -15.366 21.948 -13.129 1.00 90.62 188 THR A C 1
ATOM 1453 O O . THR A 1 188 ? -15.947 20.961 -12.679 1.00 90.62 188 THR A O 1
ATOM 1456 N N . ALA A 1 189 ? -16.051 22.967 -13.661 1.00 87.94 189 ALA A N 1
ATOM 1457 C CA . ALA A 1 189 ? -17.501 22.903 -13.868 1.00 87.94 189 ALA A CA 1
ATOM 1458 C C . ALA A 1 189 ? -17.907 21.779 -14.840 1.00 87.94 189 ALA A C 1
ATOM 1460 O O . ALA A 1 189 ? -18.930 21.135 -14.619 1.00 87.94 189 ALA A O 1
ATOM 1461 N N . ASP A 1 190 ? -17.071 21.517 -15.848 1.00 91.88 190 ASP A N 1
ATOM 1462 C CA . ASP A 1 190 ? -17.373 20.593 -16.946 1.00 91.88 190 ASP A CA 1
ATOM 1463 C C . ASP A 1 190 ? -16.611 19.262 -16.850 1.00 91.88 190 ASP A C 1
ATOM 1465 O O . ASP A 1 190 ? -16.907 18.324 -17.587 1.00 91.88 190 ASP A O 1
ATOM 1469 N N . ASN A 1 191 ? -15.631 19.156 -15.945 1.00 92.31 191 ASN A N 1
ATOM 1470 C CA . ASN A 1 191 ? -14.843 17.944 -15.736 1.00 92.31 191 ASN A CA 1
ATOM 1471 C C . ASN A 1 191 ? -14.693 17.638 -14.242 1.00 92.31 191 ASN A C 1
ATOM 1473 O O . ASN A 1 191 ? -13.911 18.279 -13.537 1.00 92.31 191 ASN A O 1
ATOM 1477 N N . LEU A 1 192 ? -15.442 16.646 -13.764 1.00 92.62 192 LEU A N 1
ATOM 1478 C CA . LEU A 1 192 ? -15.402 16.194 -12.377 1.00 92.62 192 LEU A CA 1
ATOM 1479 C C . LEU A 1 192 ? -14.451 15.004 -12.244 1.00 92.62 192 LEU A C 1
ATOM 1481 O O . LEU A 1 192 ? -14.670 13.961 -12.854 1.00 92.62 192 LEU A O 1
ATOM 1485 N N . LEU A 1 193 ? -13.419 15.151 -11.414 1.00 91.56 193 LEU A N 1
ATOM 1486 C CA . LEU A 1 193 ? -12.412 14.111 -11.184 1.00 91.56 193 LEU A CA 1
ATOM 1487 C C . LEU A 1 193 ? -12.857 13.077 -10.147 1.00 91.56 193 LEU A C 1
ATOM 1489 O O . LEU A 1 193 ? -12.380 11.951 -10.152 1.00 91.56 193 LEU A O 1
ATOM 1493 N N . SER A 1 194 ? -13.795 13.437 -9.273 1.00 94.12 194 SER A N 1
ATOM 1494 C CA . SER A 1 194 ? -14.435 12.517 -8.335 1.00 94.12 194 SER A CA 1
ATOM 1495 C C . SER A 1 194 ? -15.944 12.682 -8.400 1.00 94.12 194 SER A C 1
ATOM 1497 O O . SER A 1 194 ? -16.459 13.726 -8.792 1.00 94.12 194 SER A O 1
ATOM 1499 N N . THR A 1 195 ? -16.654 11.637 -7.998 1.00 95.94 195 THR A N 1
ATOM 1500 C CA . THR A 1 195 ? -18.117 11.643 -7.862 1.00 95.94 195 THR A CA 1
ATOM 1501 C C . THR A 1 195 ? -18.561 11.224 -6.460 1.00 95.94 195 THR A C 1
ATOM 1503 O O . THR A 1 195 ? -19.749 11.094 -6.180 1.00 95.94 195 THR A O 1
ATOM 1506 N N . TRP A 1 196 ? -17.604 11.033 -5.548 1.00 96.94 196 TRP A N 1
ATOM 1507 C CA . TRP A 1 196 ? -17.879 10.708 -4.154 1.00 96.94 196 TRP A CA 1
ATOM 1508 C C . TRP A 1 196 ? -18.519 11.909 -3.424 1.00 96.94 196 TRP A C 1
ATOM 1510 O O . TRP A 1 196 ? -18.087 13.044 -3.642 1.00 96.94 196 TRP A O 1
ATOM 1520 N N . PRO A 1 197 ? -19.507 11.701 -2.533 1.00 96.75 197 PRO A N 1
ATOM 1521 C CA . PRO A 1 197 ? -20.003 10.404 -2.052 1.00 96.75 197 PRO A CA 1
ATOM 1522 C C . PRO A 1 197 ? -21.150 9.812 -2.878 1.00 96.75 197 PRO A C 1
ATOM 1524 O O . PRO A 1 197 ? -21.431 8.625 -2.758 1.00 96.75 197 PRO A O 1
ATOM 1527 N N . ASP A 1 198 ? -21.807 10.619 -3.709 1.00 95.19 198 ASP A N 1
ATOM 1528 C CA . ASP A 1 198 ? -23.130 10.297 -4.257 1.00 95.19 198 ASP A CA 1
ATOM 1529 C C . ASP A 1 198 ? -23.090 9.454 -5.556 1.00 95.19 198 ASP A C 1
ATOM 1531 O O . ASP A 1 198 ? -24.127 8.973 -6.016 1.00 95.19 198 ASP A O 1
ATOM 1535 N N . GLY A 1 199 ? -21.911 9.257 -6.153 1.00 91.81 199 GLY A N 1
ATOM 1536 C CA . GLY A 1 199 ? -21.700 8.428 -7.342 1.00 91.81 199 GLY A CA 1
ATOM 1537 C C . GLY A 1 199 ? -21.890 9.160 -8.683 1.00 91.81 199 GLY A C 1
ATOM 1538 O O . GLY A 1 199 ? -22.081 10.379 -8.720 1.00 91.81 199 GLY A O 1
ATOM 1539 N N . PRO A 1 200 ? -21.804 8.437 -9.819 1.00 88.75 200 PRO A N 1
ATOM 1540 C CA . PRO A 1 200 ? -21.699 9.021 -11.158 1.00 88.75 200 PRO A CA 1
ATOM 1541 C C . PRO A 1 200 ? -22.754 10.086 -11.489 1.00 88.75 200 PRO A C 1
ATOM 1543 O O . PRO A 1 200 ? -23.938 9.934 -11.193 1.00 88.75 200 PRO A O 1
ATOM 1546 N N . GLY A 1 201 ? -22.321 11.170 -12.140 1.00 84.38 201 GLY A N 1
ATOM 1547 C CA . GLY A 1 201 ? -23.190 12.295 -12.511 1.00 84.38 201 GLY A CA 1
ATOM 1548 C C . GLY A 1 201 ? -23.499 13.268 -11.366 1.00 84.38 201 GLY A C 1
ATOM 1549 O O . GLY A 1 201 ? -24.277 14.205 -11.553 1.00 84.38 201 GLY A O 1
ATOM 1550 N N . ARG A 1 202 ? -22.905 13.077 -10.182 1.00 92.75 202 ARG A N 1
ATOM 1551 C CA . ARG A 1 202 ? -23.019 13.991 -9.039 1.00 92.75 202 ARG A CA 1
ATOM 1552 C C . ARG A 1 202 ? -21.713 14.740 -8.800 1.00 92.75 202 ARG A C 1
ATOM 1554 O O . ARG A 1 202 ? -20.626 14.205 -9.003 1.00 92.75 202 ARG A O 1
ATOM 1561 N N . ARG A 1 203 ? -21.837 15.998 -8.364 1.00 93.75 203 ARG A N 1
ATOM 1562 C CA . ARG A 1 203 ? -20.695 16.840 -7.992 1.00 93.75 203 ARG A CA 1
ATOM 1563 C C . ARG A 1 203 ? -20.066 16.301 -6.706 1.00 93.75 203 ARG A C 1
ATOM 1565 O O . ARG A 1 203 ? -20.825 16.040 -5.770 1.00 93.75 203 ARG A O 1
ATOM 1572 N N . PRO A 1 204 ? -18.732 16.165 -6.626 1.00 96.06 204 PRO A N 1
ATOM 1573 C CA . PRO A 1 204 ? -18.104 15.666 -5.420 1.00 96.06 204 PRO A CA 1
ATOM 1574 C C . PRO A 1 204 ? -18.264 16.664 -4.273 1.00 96.06 204 PRO A C 1
ATOM 1576 O O . PRO A 1 204 ? -18.341 17.880 -4.486 1.00 96.06 204 PRO A O 1
ATOM 1579 N N . ARG A 1 205 ? -18.371 16.144 -3.051 1.00 97.31 205 ARG A N 1
ATOM 1580 C CA . ARG A 1 205 ? -18.674 16.933 -1.850 1.00 97.31 205 ARG A CA 1
ATOM 1581 C C . ARG A 1 205 ? -17.847 16.437 -0.679 1.00 97.31 205 ARG A C 1
ATOM 1583 O O . ARG A 1 205 ? -17.835 15.240 -0.417 1.00 97.31 205 ARG A O 1
ATOM 1590 N N . SER A 1 206 ? -17.221 17.353 0.056 1.00 98.31 206 SER A N 1
ATOM 1591 C CA . SER A 1 206 ? -16.648 17.026 1.363 1.00 98.31 206 SER A CA 1
ATOM 1592 C C . SER A 1 206 ? -17.738 16.470 2.280 1.00 98.31 206 SER A C 1
ATOM 1594 O O . SER A 1 206 ? -18.870 16.964 2.268 1.00 98.31 206 SER A O 1
ATOM 1596 N N . ALA A 1 207 ? -17.404 15.464 3.083 1.00 98.19 207 ALA A N 1
ATOM 1597 C CA . ALA A 1 207 ? -18.331 14.910 4.061 1.00 98.19 207 ALA A CA 1
ATOM 1598 C C . ALA A 1 207 ? -17.592 14.272 5.238 1.00 98.19 207 ALA A C 1
ATOM 1600 O O . ALA A 1 207 ? -16.424 13.898 5.135 1.00 98.19 207 ALA A O 1
ATOM 1601 N N . THR A 1 208 ? -18.307 14.121 6.349 1.00 98.50 208 THR A N 1
ATOM 1602 C CA . THR A 1 208 ? -17.872 13.305 7.482 1.00 98.50 208 THR A CA 1
ATOM 1603 C C . THR A 1 208 ? -18.376 11.884 7.279 1.00 98.50 208 THR A C 1
ATOM 1605 O O . THR A 1 208 ? -19.583 11.666 7.152 1.00 98.50 208 THR A O 1
ATOM 1608 N N . VAL A 1 209 ? -17.467 10.914 7.258 1.00 98.00 209 VAL A N 1
ATOM 1609 C CA . VAL A 1 209 ? -17.819 9.495 7.289 1.00 98.00 209 VAL A CA 1
ATOM 1610 C C . VAL A 1 209 ? -17.928 9.017 8.728 1.00 98.00 209 VAL A C 1
ATOM 1612 O O . VAL A 1 209 ? -17.155 9.420 9.598 1.00 98.00 209 VAL A O 1
ATOM 1615 N N . VAL A 1 210 ? -18.902 8.144 8.963 1.00 98.25 210 VAL A N 1
ATOM 1616 C CA . VAL A 1 210 ? -19.125 7.486 10.248 1.00 98.25 210 VAL A CA 1
ATOM 1617 C C . VAL A 1 210 ? -18.678 6.042 10.099 1.00 98.25 210 VAL A C 1
ATOM 1619 O O . VAL A 1 210 ? -19.235 5.303 9.291 1.00 98.25 210 VAL A O 1
ATOM 1622 N N . ILE A 1 211 ? -17.657 5.652 10.852 1.00 97.81 211 ILE A N 1
ATOM 1623 C CA . ILE A 1 211 ? -17.063 4.321 10.790 1.00 97.81 211 ILE A CA 1
ATOM 1624 C C . ILE A 1 211 ? -17.439 3.570 12.057 1.00 97.81 211 ILE A C 1
ATOM 1626 O O . ILE A 1 211 ? -17.178 4.030 13.169 1.00 97.81 211 ILE A O 1
ATOM 1630 N N . THR A 1 212 ? -18.038 2.402 11.871 1.00 97.81 212 THR A N 1
ATOM 1631 C CA . THR A 1 212 ? -18.436 1.472 12.926 1.00 97.81 212 THR A CA 1
ATOM 1632 C C . THR A 1 212 ? -18.031 0.056 12.531 1.00 97.81 212 THR A C 1
ATOM 1634 O O . THR A 1 212 ? -17.798 -0.241 11.359 1.00 97.81 212 THR A O 1
ATOM 1637 N N . ARG A 1 213 ? -17.939 -0.838 13.517 1.00 96.75 213 ARG A N 1
ATOM 1638 C CA . ARG A 1 213 ? -17.805 -2.275 13.254 1.00 96.75 213 ARG A CA 1
ATOM 1639 C C . ARG A 1 213 ? -19.179 -2.898 13.061 1.00 96.75 213 ARG A C 1
ATOM 1641 O O . ARG A 1 213 ? -20.094 -2.604 13.827 1.00 96.75 213 ARG A O 1
ATOM 1648 N N . GLU A 1 214 ? -19.291 -3.829 12.118 1.00 97.00 214 GLU A N 1
ATOM 1649 C CA . GLU A 1 214 ? -20.530 -4.584 11.872 1.00 97.00 214 GLU A CA 1
ATOM 1650 C C . GLU A 1 214 ? -20.995 -5.373 13.106 1.00 97.00 214 GLU A C 1
ATOM 1652 O O . GLU A 1 214 ? -22.189 -5.512 13.351 1.00 97.00 214 GLU A O 1
ATOM 1657 N N . ASP A 1 215 ? -20.050 -5.840 13.927 1.00 96.62 215 ASP A N 1
ATOM 1658 C CA . ASP A 1 215 ? -20.325 -6.575 15.166 1.00 96.62 215 ASP A CA 1
ATOM 1659 C C . ASP A 1 215 ? -20.671 -5.674 16.369 1.00 96.62 215 ASP A C 1
ATOM 1661 O O . ASP A 1 215 ? -20.853 -6.171 17.482 1.00 96.62 215 ASP A O 1
ATOM 1665 N N . GLY A 1 216 ? -20.733 -4.352 16.177 1.00 93.94 216 GLY A N 1
ATOM 1666 C CA . GLY A 1 216 ? -21.067 -3.377 17.218 1.00 93.94 216 GLY A CA 1
ATOM 1667 C C . GLY A 1 216 ? -20.060 -3.291 18.371 1.00 93.94 216 GLY A C 1
ATOM 1668 O O . GLY A 1 216 ? -20.355 -2.661 19.393 1.00 93.94 216 GLY A O 1
ATOM 1669 N N . ARG A 1 217 ? -18.886 -3.930 18.249 1.00 95.19 217 ARG A N 1
ATOM 1670 C CA . ARG A 1 217 ? -17.817 -3.855 19.252 1.00 95.19 217 ARG A CA 1
ATOM 1671 C C . ARG A 1 217 ? -17.015 -2.559 19.112 1.00 95.19 217 ARG A C 1
ATOM 1673 O O . ARG A 1 217 ? -17.172 -1.792 18.165 1.00 95.19 217 ARG A O 1
ATOM 1680 N N . ARG A 1 218 ? -16.140 -2.324 20.092 1.00 94.38 218 ARG A N 1
ATOM 1681 C CA . ARG A 1 218 ? -15.176 -1.217 20.107 1.00 94.38 218 ARG A CA 1
ATOM 1682 C C . ARG A 1 218 ? -14.238 -1.288 18.894 1.00 94.38 218 ARG A C 1
ATOM 1684 O O . ARG A 1 218 ? -13.836 -2.384 18.490 1.00 94.38 218 ARG A O 1
ATOM 1691 N N . LEU A 1 219 ? -13.918 -0.138 18.306 1.00 87.44 219 LEU A N 1
ATOM 1692 C CA . LEU A 1 219 ? -12.971 -0.010 17.201 1.00 87.44 219 LEU A CA 1
ATOM 1693 C C . LEU A 1 219 ? -11.560 -0.321 17.714 1.00 87.44 219 LEU A C 1
ATOM 1695 O O . LEU A 1 219 ? -11.072 0.360 18.608 1.00 87.44 219 LEU A O 1
ATOM 1699 N N . LEU A 1 220 ? -10.955 -1.367 17.136 1.00 81.38 220 LEU A N 1
ATOM 1700 C CA . LEU A 1 220 ? -9.646 -1.939 17.488 1.00 81.38 220 LEU A CA 1
ATOM 1701 C C . LEU A 1 220 ? -9.528 -2.423 18.943 1.00 81.38 220 LEU A C 1
ATOM 1703 O O . LEU A 1 220 ? -9.316 -1.590 19.852 1.00 81.38 220 LEU A O 1
#

Secondary structure (DSSP, 8-state):
--HHHHHHHHHHHHHHHHHHTT-HHHHHHTS-TT-EEE-SSS-SEEESHHHHHHHHHHHHHHS-SSPEEEEEEEEEEE-SS-EEEEEEEEEE-B-TTSSB--TTT----EEEEEE-TT--EEEEE---HHHHHHSTT-S-EEEEEETTTTEEEEEEEPPTTPEEEEEEE-TTSSEEEEEEESTTTT--SS--S--TTT-TTS----EEEEEE-TT-PPP-

Radius of gyration: 22.87 Å; chains: 1; bounding box: 50×58×50 Å

Sequence (220 aa):
MSSEVSAIRQLIEDWRAAVRASDVPRIVSYYAEDIVAFDAILQLQFKGRDAYQKHWQACTEMCKGPMTFDIAELQIHADQQVAFAHYLCHCGGTGPDGKPLNQDNILASPDGLWFDPEGRLWIQTDMSGSQLSSGPFGNNQMLVADPRTGELKRFLTGPLGCEVTGIAATPDFRTLFINIQHPGEGSTADNLLSTWPDGPGRRPRSATVVITREDGRRLL